Protein AF-0000000070557562 (afdb_homodimer)

Solvent-accessible surface area (backbone atoms only — not comparable to full-atom values): 17176 Å² total; per-residue (Å²): 131,81,79,69,79,56,75,75,35,49,70,30,43,67,49,76,50,72,44,66,54,44,63,58,43,50,53,40,9,69,72,67,28,44,31,74,48,76,52,69,79,41,58,44,61,63,38,32,32,24,47,35,37,32,35,37,20,51,82,87,43,49,31,37,22,48,25,41,27,35,33,56,46,93,48,57,89,79,50,77,72,46,46,61,58,26,37,33,40,30,41,43,32,79,81,58,88,64,62,47,73,48,64,30,53,72,67,46,81,39,71,40,30,39,75,47,85,34,45,40,32,57,70,40,69,29,77,75,36,70,42,54,46,66,56,36,50,77,69,50,33,52,53,95,46,26,37,40,35,34,43,31,62,34,79,59,71,73,82,123,128,82,79,70,79,56,77,75,35,48,71,29,44,66,48,78,49,74,44,66,54,43,64,58,41,51,54,42,7,69,73,67,30,45,30,72,48,76,54,69,80,41,56,44,61,60,40,32,32,24,48,36,36,32,36,37,20,51,84,89,44,50,30,37,22,49,26,42,28,35,34,54,46,93,49,56,88,78,51,78,73,46,46,58,57,25,38,35,42,30,41,42,31,79,81,59,90,63,62,47,73,48,64,32,54,73,66,48,81,37,70,41,30,38,73,47,85,32,45,40,31,56,69,40,68,28,77,75,37,70,42,55,46,67,57,36,50,76,69,50,31,52,52,95,46,26,35,40,36,33,43,30,61,34,79,59,71,72,83,122

Sequence (320 aa):
MKSIPRNSELGKTLCVFSVKDVKSLQQAAMKTCRASYEGELVYLRGYHLSPGVTFINYGGCLKLHARLRLYKGNMDDVLQWPFQHRIKLGVVHPIGTSDLVIEASDDPSSKFLQRPTACSNPAGYFTATSVDIGGLITGGYVQNDELRVMLELLPRTAIKMKSIPRNSELGKTLCVFSVKDVKSLQQAAMKTCRASYEGELVYLRGYHLSPGVTFINYGGCLKLHARLRLYKGNMDDVLQWPFQHRIKLGVVHPIGTSDLVIEASDDPSSKFLQRPTACSNPAGYFTATSVDIGGLITGGYVQNDELRVMLELLPRTAIK

Nearest PDB structures (foldseek):
  6myd-assembly2_C  TM=8.059E-01  e=1.080E-08  Danio rerio
  1czz-assembly1_C  TM=7.521E-01  e=6.945E-09  Homo sapiens
  8t5q-assembly2_F  TM=7.487E-01  e=1.504E-08  Homo sapiens
  1ca9-assembly2_D  TM=7.424E-01  e=1.206E-08  Homo sapiens
  1d0a-assembly1_A  TM=7.530E-01  e=2.916E-08  Homo sapiens

pLDDT: mean 87.6, std 15.19, range [23.23, 97.94]

Organism: Amblyomma americanum (NCBI:txid6943)

InterPro domains:
  IPR008974 TRAF-like [G3DSA:2.60.210.10] (12-155)
  IPR049342 TRAF1-6, MATH domain [PF21355] (64-148)

Structure (mmCIF, N/CA/C/O backbone):
data_AF-0000000070557562-model_v1
#
loop_
_entity.id
_entity.type
_entity.pdbx_description
1 polymer 'TRAF1-6 MATH domain-containing protein'
#
loop_
_atom_site.group_PDB
_atom_site.id
_atom_site.type_symbol
_atom_site.label_atom_id
_atom_site.label_alt_id
_atom_site.label_comp_id
_atom_site.label_asym_id
_atom_site.label_entity_id
_atom_site.label_seq_id
_atom_site.pdbx_PDB_ins_code
_atom_site.Cartn_x
_atom_site.Cartn_y
_atom_site.Cartn_z
_atom_site.occupancy
_atom_site.B_iso_or_equiv
_atom_site.auth_seq_id
_atom_site.auth_comp_id
_atom_site.auth_asym_id
_atom_site.auth_atom_id
_atom_site.pdbx_PDB_model_num
ATOM 1 N N . MET A 1 1 ? 3.48 4.508 -29.75 1 23.23 1 MET A N 1
ATOM 2 C CA . MET A 1 1 ? 2.752 3.34 -30.234 1 23.23 1 MET A CA 1
ATOM 3 C C . MET A 1 1 ? 2.477 2.361 -29.094 1 23.23 1 MET A C 1
ATOM 5 O O . MET A 1 1 ? 3.404 1.774 -28.547 1 23.23 1 MET A O 1
ATOM 9 N N . LYS A 1 2 ? 1.377 2.68 -28.312 1 34.34 2 LYS A N 1
ATOM 10 C CA . LYS A 1 2 ? 0.923 1.889 -27.172 1 34.34 2 LYS A CA 1
ATOM 11 C C . LYS A 1 2 ? 0.771 0.418 -27.547 1 34.34 2 LYS A C 1
ATOM 13 O O . LYS A 1 2 ? 0.056 0.086 -28.5 1 34.34 2 LYS A O 1
ATOM 18 N N . SER A 1 3 ? 1.726 -0.461 -27.328 1 34.66 3 SER A N 1
ATOM 19 C CA . SER A 1 3 ? 1.665 -1.816 -27.859 1 34.66 3 SER A CA 1
ATOM 20 C C . SER A 1 3 ? 0.344 -2.492 -27.516 1 34.66 3 SER A C 1
ATOM 22 O O . SER A 1 3 ? -0.082 -2.465 -26.359 1 34.66 3 SER A O 1
ATOM 24 N N . ILE A 1 4 ? -0.626 -2.621 -28.391 1 41.31 4 ILE A N 1
ATOM 25 C CA . ILE A 1 4 ? -1.828 -3.447 -28.391 1 41.31 4 ILE A CA 1
ATOM 26 C C . ILE A 1 4 ? -1.494 -4.852 -27.891 1 41.31 4 ILE A C 1
ATOM 28 O O . ILE A 1 4 ? -0.58 -5.5 -28.406 1 41.31 4 ILE A O 1
ATOM 32 N N . PRO A 1 5 ? -1.936 -5.156 -26.688 1 48.03 5 PRO A N 1
ATOM 33 C CA . PRO A 1 5 ? -1.634 -6.531 -26.297 1 48.03 5 PRO A CA 1
ATOM 34 C C . PRO A 1 5 ? -1.88 -7.539 -27.406 1 48.03 5 PRO A C 1
ATOM 36 O O . PRO A 1 5 ? -2.826 -7.383 -28.188 1 48.03 5 PRO A O 1
ATOM 39 N N . ARG A 1 6 ? -0.946 -8.344 -27.625 1 45.62 6 ARG A N 1
ATOM 40 C CA . ARG A 1 6 ? -1.086 -9.391 -28.641 1 45.62 6 ARG A CA 1
ATOM 41 C C . ARG A 1 6 ? -2.17 -10.383 -28.234 1 45.62 6 ARG A C 1
ATOM 43 O O . ARG A 1 6 ? -2.432 -10.586 -27.047 1 45.62 6 ARG A O 1
ATOM 50 N N . ASN A 1 7 ? -3.002 -10.867 -29.094 1 45.69 7 ASN A N 1
ATOM 51 C CA . ASN A 1 7 ? -4.059 -11.867 -29 1 45.69 7 ASN A CA 1
ATOM 52 C C . ASN A 1 7 ? -3.691 -12.969 -28 1 45.69 7 ASN A C 1
ATOM 54 O O . ASN A 1 7 ? -4.547 -13.438 -27.25 1 45.69 7 ASN A O 1
ATOM 58 N N . SER A 1 8 ? -2.508 -13.438 -27.969 1 44.53 8 SER A N 1
ATOM 59 C CA . SER A 1 8 ? -2.076 -14.57 -27.156 1 44.53 8 SER A CA 1
ATOM 60 C C . SER A 1 8 ? -2.055 -14.211 -25.672 1 44.53 8 SER A C 1
ATOM 62 O O . SER A 1 8 ? -2.15 -15.094 -24.812 1 44.53 8 SER A O 1
ATOM 64 N N . GLU A 1 9 ? -1.974 -13.031 -25.281 1 53.56 9 GLU A N 1
ATOM 65 C CA . GLU A 1 9 ? -1.947 -12.578 -23.906 1 53.56 9 GLU A CA 1
ATOM 66 C C . GLU A 1 9 ? -3.359 -12.422 -23.344 1 53.56 9 GLU A C 1
ATOM 68 O O . GLU A 1 9 ? -3.561 -12.469 -22.125 1 53.56 9 GLU A O 1
ATOM 73 N N . LEU A 1 10 ? -4.348 -12.336 -24.25 1 55.03 10 LEU A N 1
ATOM 74 C CA . LEU A 1 10 ? -5.746 -12.203 -23.859 1 55.03 10 LEU A CA 1
ATOM 75 C C . LEU A 1 10 ? -6.266 -13.5 -23.234 1 55.03 10 LEU A C 1
ATOM 77 O O . LEU A 1 10 ? -7.191 -13.484 -22.438 1 55.03 10 LEU A O 1
ATOM 81 N N . GLY A 1 11 ? -5.484 -14.523 -23.469 1 61.5 11 GLY A N 1
ATOM 82 C CA . GLY A 1 11 ? -5.945 -15.797 -22.938 1 61.5 11 GLY A CA 1
ATOM 83 C C . GLY A 1 11 ? -5.086 -16.312 -21.797 1 61.5 11 GLY A C 1
ATOM 84 O O . GLY A 1 11 ? -5.426 -17.312 -21.156 1 61.5 11 GLY A O 1
ATOM 85 N N . LYS A 1 12 ? -4.129 -15.484 -21.469 1 74.31 12 LYS A N 1
ATOM 86 C CA . LYS A 1 12 ? -3.242 -15.977 -20.406 1 74.31 12 LYS A CA 1
ATOM 87 C C . LYS A 1 12 ? -3.797 -15.648 -19.031 1 74.31 12 LYS A C 1
ATOM 89 O O . LYS A 1 12 ? -4.367 -14.578 -18.812 1 74.31 12 LYS A O 1
ATOM 94 N N . THR A 1 13 ? -3.729 -16.719 -18.25 1 86.38 13 THR A N 1
ATOM 95 C CA . THR A 1 13 ? -4.258 -16.547 -16.906 1 86.38 13 THR A CA 1
ATOM 96 C C . THR A 1 13 ? -3.152 -16.703 -15.867 1 86.38 13 THR A C 1
ATOM 98 O O . THR A 1 13 ? -3.383 -16.5 -14.672 1 86.38 13 THR A O 1
ATOM 101 N N . LEU A 1 14 ? -1.96 -16.984 -16.375 1 89.62 14 LEU A N 1
ATOM 102 C CA . LEU A 1 14 ? -0.92 -17.391 -15.438 1 89.62 14 LEU A CA 1
ATOM 103 C C . LEU A 1 14 ? 0.379 -16.641 -15.703 1 89.62 14 LEU A C 1
ATOM 105 O O . LEU A 1 14 ? 0.736 -16.391 -16.859 1 89.62 14 LEU A O 1
ATOM 109 N N . CYS A 1 15 ? 1.026 -16.297 -14.586 1 91.12 15 CYS A N 1
ATOM 110 C CA . CYS A 1 15 ? 2.383 -15.766 -14.688 1 91.12 15 CYS A CA 1
ATOM 111 C C . CYS A 1 15 ? 3.285 -16.375 -13.617 1 91.12 15 CYS A C 1
ATOM 113 O O . CYS A 1 15 ? 2.828 -16.688 -12.516 1 91.12 15 CYS A O 1
ATOM 115 N N . VAL A 1 16 ? 4.559 -16.609 -14.07 1 92.06 16 VAL A N 1
ATOM 116 C CA . VAL A 1 16 ? 5.578 -17.109 -13.164 1 92.06 16 VAL A CA 1
ATOM 117 C C . VAL A 1 16 ? 6.68 -16.062 -12.984 1 92.06 16 VAL A C 1
ATOM 119 O O . VAL A 1 16 ? 7.105 -15.438 -13.961 1 92.06 16 VAL A O 1
ATOM 122 N N . PHE A 1 17 ? 7.098 -15.906 -11.719 1 94.19 17 PHE A N 1
ATOM 123 C CA . PHE A 1 17 ? 8.172 -14.961 -11.445 1 94.19 17 PHE A CA 1
ATOM 124 C C . PHE A 1 17 ? 9.031 -15.43 -10.273 1 94.19 17 PHE A C 1
ATOM 126 O O . PHE A 1 17 ? 8.617 -16.297 -9.508 1 94.19 17 PHE A O 1
ATOM 133 N N . SER A 1 18 ? 10.273 -14.922 -10.273 1 95.56 18 SER A N 1
ATOM 134 C CA . SER A 1 18 ? 11.211 -15.25 -9.195 1 95.56 18 SER A CA 1
ATOM 1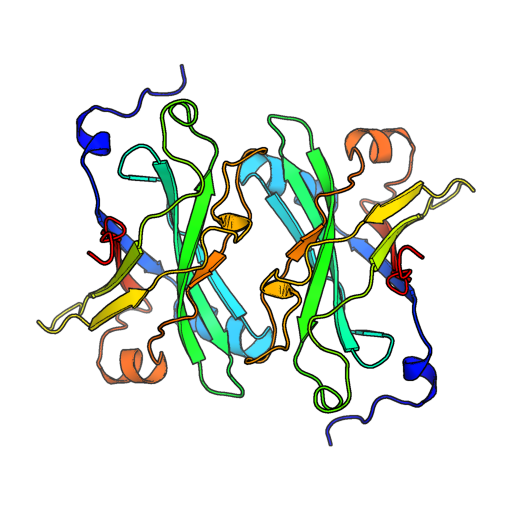35 C C . SER A 1 18 ? 11.375 -14.078 -8.234 1 95.56 18 SER A C 1
ATOM 137 O O . SER A 1 18 ? 11.688 -12.961 -8.648 1 95.56 18 SER A O 1
ATOM 139 N N . VAL A 1 19 ? 11.094 -14.336 -7.02 1 97.38 19 VAL A N 1
ATOM 140 C CA . VAL A 1 19 ? 11.367 -13.367 -5.965 1 97.38 19 VAL A CA 1
ATOM 141 C C . VAL A 1 19 ? 12.844 -13.438 -5.574 1 97.38 19 VAL A C 1
ATOM 143 O O . VAL A 1 19 ? 13.312 -14.461 -5.074 1 97.38 19 VAL A O 1
ATOM 146 N N . LYS A 1 20 ? 13.5 -12.391 -5.691 1 97.31 20 LYS A N 1
ATOM 147 C CA . LYS A 1 20 ? 14.93 -12.344 -5.387 1 97.31 20 LYS A CA 1
ATOM 148 C C . LYS A 1 20 ? 15.18 -11.711 -4.02 1 97.31 20 LYS A C 1
ATOM 150 O O . LYS A 1 20 ? 14.312 -11.031 -3.475 1 97.31 20 LYS A O 1
ATOM 155 N N . ASP A 1 21 ? 16.391 -11.984 -3.492 1 97.69 21 ASP A N 1
ATOM 156 C CA . ASP A 1 21 ? 16.859 -11.391 -2.238 1 97.69 21 ASP A CA 1
ATOM 157 C C . ASP A 1 21 ? 15.844 -11.633 -1.117 1 97.69 21 ASP A C 1
ATOM 159 O O . ASP A 1 21 ? 15.438 -10.695 -0.428 1 97.69 21 ASP A O 1
ATOM 163 N N . VAL A 1 22 ? 15.523 -12.867 -1.003 1 97.88 22 VAL A N 1
ATOM 164 C CA . VAL A 1 22 ? 14.523 -13.289 -0.026 1 97.88 22 VAL A CA 1
ATOM 165 C C . VAL A 1 22 ? 15.008 -12.953 1.384 1 97.88 22 VAL A C 1
ATOM 167 O O . VAL A 1 22 ? 14.227 -12.523 2.229 1 97.88 22 VAL A O 1
ATOM 170 N N . LYS A 1 23 ? 16.25 -13.148 1.666 1 97.44 23 LYS A N 1
ATOM 171 C CA . LYS A 1 23 ? 16.797 -12.844 2.98 1 97.44 23 LYS A CA 1
ATOM 172 C C . LYS A 1 23 ? 16.625 -11.367 3.328 1 97.44 23 LYS A C 1
ATOM 174 O O . LYS A 1 23 ? 16.234 -11.031 4.445 1 97.44 23 LYS A O 1
ATOM 179 N N . SER A 1 24 ? 16.938 -10.562 2.408 1 97.94 24 SER A N 1
ATOM 180 C CA . SER A 1 24 ? 16.766 -9.125 2.619 1 97.94 24 SER A CA 1
ATOM 181 C C . SER A 1 24 ? 15.312 -8.766 2.869 1 97.94 24 SER A C 1
ATOM 183 O O . SER A 1 24 ? 15.016 -7.918 3.713 1 97.94 24 SER A O 1
ATOM 185 N N . LEU A 1 25 ? 14.461 -9.359 2.141 1 97.88 25 LEU A N 1
ATOM 186 C CA . LEU A 1 25 ? 13.031 -9.133 2.326 1 97.88 25 LEU A CA 1
ATOM 187 C C . LEU A 1 25 ? 12.594 -9.547 3.725 1 97.88 25 LEU A C 1
ATOM 189 O O . LEU A 1 25 ? 11.797 -8.852 4.363 1 97.88 25 LEU A O 1
ATOM 193 N N . GLN A 1 26 ? 13.141 -10.656 4.148 1 97.88 26 GLN A N 1
ATOM 194 C CA . GLN A 1 26 ? 12.836 -11.125 5.496 1 97.88 26 GLN A CA 1
ATOM 195 C C . GLN A 1 26 ? 13.297 -10.117 6.547 1 97.88 26 GLN A C 1
ATOM 197 O O . GLN A 1 26 ? 12.531 -9.766 7.453 1 97.88 26 GLN A O 1
ATOM 202 N N . GLN A 1 27 ? 14.453 -9.703 6.426 1 97.5 27 GLN A N 1
ATOM 203 C CA . GLN A 1 27 ? 15.008 -8.766 7.391 1 97.5 27 GLN A CA 1
ATOM 204 C C . GLN A 1 27 ? 14.227 -7.453 7.395 1 97.5 27 GLN A C 1
ATOM 206 O O . GLN A 1 27 ? 13.938 -6.898 8.453 1 97.5 27 GLN A O 1
ATOM 211 N N . ALA A 1 28 ? 13.914 -7.043 6.242 1 96.81 28 ALA A N 1
ATOM 212 C CA . ALA A 1 28 ? 13.156 -5.797 6.125 1 96.81 28 ALA A CA 1
ATOM 213 C C . ALA A 1 28 ? 11.789 -5.922 6.785 1 96.81 28 ALA A C 1
ATOM 215 O O . ALA A 1 28 ? 11.344 -5.012 7.492 1 96.81 28 ALA A O 1
ATOM 216 N N . ALA A 1 29 ? 11.156 -7 6.527 1 97 29 ALA A N 1
ATOM 217 C CA . ALA A 1 29 ? 9.828 -7.207 7.098 1 97 29 ALA A CA 1
ATOM 218 C C . ALA A 1 29 ? 9.898 -7.312 8.617 1 97 29 ALA A C 1
ATOM 220 O O . ALA A 1 29 ? 8.984 -6.871 9.32 1 97 29 ALA A O 1
ATOM 221 N N . MET A 1 30 ? 10.984 -7.859 9.094 1 95.69 30 MET A N 1
ATOM 222 C CA . MET A 1 30 ? 11.164 -7.973 10.539 1 95.69 30 MET A CA 1
ATOM 223 C C . MET A 1 30 ? 11.367 -6.602 11.172 1 95.69 30 MET A C 1
ATOM 225 O O . MET A 1 30 ? 10.953 -6.367 12.305 1 95.69 30 MET A O 1
ATOM 229 N N . LYS A 1 31 ? 11.875 -5.727 10.438 1 92.69 31 LYS A N 1
ATOM 230 C CA . LYS A 1 31 ? 12.203 -4.406 10.969 1 92.69 31 LYS A CA 1
ATOM 231 C C . LYS A 1 31 ? 11.039 -3.436 10.773 1 92.69 31 LYS A C 1
ATOM 233 O O . LYS A 1 31 ? 10.727 -2.648 11.664 1 92.69 31 LYS A O 1
ATOM 238 N N . THR A 1 32 ? 10.352 -3.486 9.609 1 92.69 32 THR A N 1
ATOM 239 C CA . THR A 1 32 ? 9.375 -2.467 9.25 1 92.69 32 THR A CA 1
ATOM 240 C C . THR A 1 32 ? 7.969 -3.061 9.195 1 92.69 32 THR A C 1
ATOM 242 O O . THR A 1 32 ? 7.039 -2.422 8.703 1 92.69 32 THR A O 1
ATOM 245 N N . CYS A 1 33 ? 7.859 -4.285 9.664 1 94.06 33 CYS A N 1
ATOM 246 C CA . CYS A 1 33 ? 6.586 -4.984 9.781 1 94.06 33 CYS A CA 1
ATOM 247 C C . CYS A 1 33 ? 6.191 -5.621 8.453 1 94.06 33 CYS A C 1
ATOM 249 O O . CYS A 1 33 ? 5.512 -6.648 8.43 1 94.06 33 CYS A O 1
ATOM 251 N N . ARG A 1 34 ? 6.602 -4.988 7.359 1 95.38 34 ARG A N 1
ATOM 252 C CA . ARG A 1 34 ? 6.27 -5.574 6.066 1 95.38 34 ARG A CA 1
ATOM 253 C C . ARG A 1 34 ? 7.309 -5.199 5.012 1 95.38 34 ARG A C 1
ATOM 255 O O . ARG A 1 34 ? 7.961 -4.156 5.117 1 95.38 34 ARG A O 1
ATOM 262 N N . ALA A 1 35 ? 7.418 -6.07 4.062 1 96.75 35 ALA A N 1
ATOM 263 C CA . ALA A 1 35 ? 8.25 -5.848 2.885 1 96.75 35 ALA A CA 1
ATOM 264 C C . ALA A 1 35 ? 7.691 -6.582 1.669 1 96.75 35 ALA A C 1
ATOM 266 O O . ALA A 1 35 ? 7.18 -7.695 1.791 1 96.75 35 ALA A O 1
ATOM 267 N N . SER A 1 36 ? 7.793 -5.883 0.513 1 96.62 36 SER A N 1
ATOM 268 C CA . SER A 1 36 ? 7.141 -6.457 -0.659 1 96.62 36 SER A CA 1
ATOM 269 C C . SER A 1 36 ? 8.109 -6.59 -1.825 1 96.62 36 SER A C 1
ATOM 271 O O . SER A 1 36 ? 9.117 -5.875 -1.89 1 96.62 36 SER A O 1
ATOM 273 N N . TYR A 1 37 ? 7.824 -7.535 -2.643 1 97.44 37 TYR A N 1
ATOM 274 C CA . TYR A 1 37 ? 8.438 -7.723 -3.951 1 97.44 37 TYR A CA 1
ATOM 275 C C . TYR A 1 37 ? 7.402 -7.59 -5.062 1 97.44 37 TYR A C 1
ATOM 277 O O . TYR A 1 37 ? 6.328 -8.195 -4.996 1 97.44 37 TYR A O 1
ATOM 285 N N . GLU A 1 38 ? 7.707 -6.715 -5.965 1 95.56 38 GLU A N 1
ATOM 286 C CA . GLU A 1 38 ? 6.828 -6.523 -7.113 1 95.56 38 GLU A CA 1
ATOM 287 C C . GLU A 1 38 ? 7.492 -7.004 -8.398 1 95.56 38 GLU A C 1
ATOM 289 O O . GLU A 1 38 ? 8.602 -6.586 -8.727 1 95.56 38 GLU A O 1
ATOM 294 N N . GLY A 1 39 ? 6.812 -7.863 -9.094 1 94.81 39 GLY A N 1
ATOM 295 C CA . GLY A 1 39 ? 7.312 -8.375 -10.359 1 94.81 39 GLY A CA 1
ATOM 296 C C . GLY A 1 39 ? 7.043 -7.441 -11.523 1 94.81 39 GLY A C 1
ATOM 297 O O . GLY A 1 39 ? 6.559 -6.324 -11.336 1 94.81 39 GLY A O 1
ATOM 298 N N . GLU A 1 40 ? 7.379 -7.938 -12.711 1 93.19 40 GLU A N 1
ATOM 299 C CA . GLU A 1 40 ? 7.203 -7.156 -13.93 1 93.19 40 GLU A CA 1
ATOM 300 C C . GLU A 1 40 ? 5.727 -7.016 -14.289 1 93.19 40 GLU A C 1
ATOM 302 O O . GLU A 1 40 ? 4.91 -7.867 -13.922 1 93.19 40 GLU A O 1
ATOM 307 N N . LEU A 1 41 ? 5.449 -5.914 -14.992 1 92.75 41 LEU A N 1
ATOM 308 C CA . LEU A 1 41 ? 4.105 -5.688 -15.516 1 92.75 41 LEU A CA 1
ATOM 309 C C . LEU A 1 41 ? 3.727 -6.758 -16.531 1 92.75 41 LEU A C 1
ATOM 311 O O . LEU A 1 41 ? 4.504 -7.055 -17.438 1 92.75 41 LEU A O 1
ATOM 315 N N . VAL A 1 42 ? 2.547 -7.32 -16.344 1 93.44 42 VAL A N 1
ATOM 316 C CA . VAL A 1 42 ? 2.076 -8.344 -17.266 1 93.44 42 VAL A CA 1
ATOM 317 C C . VAL A 1 42 ? 0.652 -8.023 -17.719 1 93.44 42 VAL A C 1
ATOM 319 O O . VAL A 1 42 ? -0.005 -7.156 -17.141 1 93.44 42 VAL A O 1
ATOM 322 N N . TYR A 1 43 ? 0.342 -8.711 -18.75 1 92.38 43 TYR A N 1
ATOM 323 C CA . TYR A 1 43 ? -1.001 -8.602 -19.312 1 92.38 43 TYR A CA 1
ATOM 324 C C . TYR A 1 43 ? -1.736 -9.938 -19.219 1 92.38 43 TYR A C 1
ATOM 326 O O . TYR A 1 43 ? -1.456 -10.859 -19.984 1 92.38 43 TYR A O 1
ATOM 334 N N . LEU A 1 44 ? -2.756 -10.016 -18.25 1 92.56 44 LEU A N 1
ATOM 335 C CA . LEU A 1 44 ? -3.518 -11.242 -18.031 1 92.56 44 LEU A CA 1
ATOM 336 C C . LEU A 1 44 ? -5.016 -10.984 -18.172 1 92.56 44 LEU A C 1
ATOM 338 O O . LEU A 1 44 ? -5.57 -10.133 -17.469 1 92.56 44 LEU A O 1
ATOM 342 N N . ARG A 1 45 ? -5.676 -11.695 -19.047 1 90.38 45 ARG A N 1
ATOM 343 C CA . ARG A 1 45 ? -7.113 -11.594 -19.281 1 90.38 45 ARG A CA 1
ATOM 344 C C . ARG A 1 45 ? -7.527 -10.156 -19.562 1 90.38 45 ARG A C 1
ATOM 346 O O . ARG A 1 45 ? -8.547 -9.68 -19.062 1 90.38 45 ARG A O 1
ATOM 353 N N . GLY A 1 46 ? -6.711 -9.414 -20.203 1 90.62 46 GLY A N 1
ATOM 354 C CA . GLY A 1 46 ? -7 -8.047 -20.609 1 90.62 46 GLY A CA 1
ATOM 355 C C . GLY A 1 46 ? -6.531 -7.02 -19.594 1 90.62 46 GLY A C 1
ATOM 356 O O . GLY A 1 46 ? -6.441 -5.828 -19.906 1 90.62 46 GLY A O 1
ATOM 357 N N . TYR A 1 47 ? -6.223 -7.473 -18.5 1 94.75 47 TYR A N 1
ATOM 358 C CA . TYR A 1 47 ? -5.801 -6.555 -17.453 1 94.75 47 TYR A CA 1
ATOM 359 C C . TYR A 1 47 ? -4.289 -6.359 -17.484 1 94.75 47 TYR A C 1
ATOM 361 O O . TYR A 1 47 ? -3.537 -7.305 -17.719 1 94.75 47 TYR A O 1
ATOM 369 N N . HIS A 1 48 ? -3.891 -5.117 -17.188 1 95.31 48 HIS A N 1
ATOM 370 C CA . HIS A 1 48 ? -2.496 -4.805 -16.906 1 95.31 48 HIS A CA 1
ATOM 371 C C . HIS A 1 48 ? -2.213 -4.879 -15.406 1 95.31 48 HIS A C 1
ATOM 373 O O . HIS A 1 48 ? -2.793 -4.129 -14.617 1 95.31 48 HIS A O 1
ATOM 379 N N . LEU A 1 49 ? -1.331 -5.816 -15.078 1 96.06 49 LEU A N 1
ATOM 380 C CA . LEU A 1 49 ? -1.109 -5.965 -13.648 1 96.06 49 LEU A CA 1
ATOM 381 C C . LEU A 1 49 ? 0.318 -6.418 -13.359 1 96.06 49 LEU A C 1
ATOM 383 O O . LEU A 1 49 ? 1.006 -6.918 -14.25 1 96.06 49 LEU A O 1
ATOM 387 N N . SER A 1 50 ? 0.782 -6.074 -12.18 1 96 50 SER A N 1
ATOM 388 C CA . SER A 1 50 ? 2.049 -6.57 -11.656 1 96 50 SER A CA 1
ATOM 389 C C . SER A 1 50 ? 1.829 -7.508 -10.477 1 96 50 SER A C 1
ATOM 391 O O . SER A 1 50 ? 1.228 -7.121 -9.469 1 96 50 SER A O 1
ATOM 393 N N . PRO A 1 51 ? 2.275 -8.766 -10.688 1 96 51 PRO A N 1
ATOM 394 C CA . PRO A 1 51 ? 2.193 -9.688 -9.547 1 96 51 PRO A CA 1
ATOM 395 C C . PRO A 1 51 ? 3.303 -9.461 -8.523 1 96 51 PRO A C 1
ATOM 397 O O . PRO A 1 51 ? 4.301 -8.797 -8.828 1 96 51 PRO A O 1
ATOM 400 N N . GLY A 1 52 ? 3.084 -9.977 -7.316 1 96.5 52 GLY A N 1
ATOM 401 C CA . GLY A 1 52 ? 4.102 -9.891 -6.277 1 96.5 52 GLY A CA 1
ATOM 402 C C . GLY A 1 52 ? 3.74 -10.656 -5.023 1 96.5 52 GLY A C 1
ATOM 403 O O . GLY A 1 52 ? 2.816 -11.477 -5.031 1 96.5 52 GLY A O 1
ATOM 404 N N . VAL A 1 53 ? 4.613 -10.438 -4.035 1 97.25 53 VAL A N 1
ATOM 405 C CA . VAL A 1 53 ? 4.367 -11.016 -2.721 1 97.25 53 VAL A CA 1
ATOM 406 C C . VAL A 1 53 ? 4.703 -10 -1.635 1 97.25 53 VAL A C 1
ATOM 408 O O . VAL A 1 53 ? 5.473 -9.062 -1.868 1 97.25 53 VAL A O 1
ATOM 411 N N . THR A 1 54 ? 4.062 -10.141 -0.553 1 96.75 54 THR A N 1
ATOM 412 C CA . THR A 1 54 ? 4.355 -9.328 0.625 1 96.75 54 THR A CA 1
ATOM 413 C C . THR A 1 54 ? 4.633 -10.219 1.836 1 96.75 54 THR A C 1
ATOM 415 O O . THR A 1 54 ? 3.859 -11.133 2.131 1 96.75 54 THR A O 1
ATOM 418 N N . PHE A 1 55 ? 5.742 -9.945 2.443 1 97.56 55 PHE A N 1
ATOM 419 C CA . PHE A 1 55 ? 6.047 -10.547 3.736 1 97.56 55 PHE A CA 1
ATOM 420 C C . PHE A 1 55 ? 5.508 -9.688 4.875 1 97.56 55 PHE A C 1
ATOM 422 O O . PHE A 1 55 ? 5.797 -8.492 4.945 1 97.56 55 PHE A O 1
ATOM 429 N N . ILE A 1 56 ? 4.734 -10.32 5.723 1 97 56 ILE A N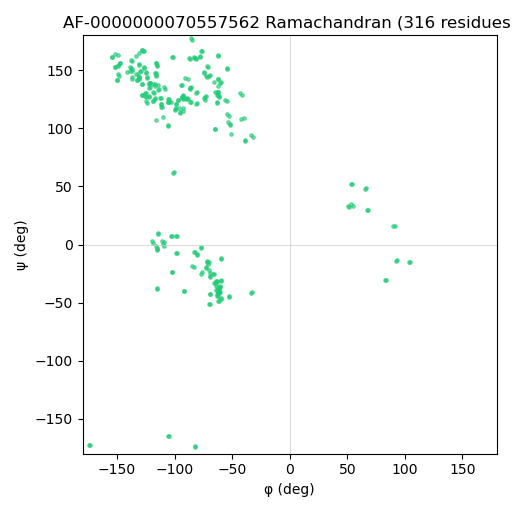 1
ATOM 430 C CA . ILE A 1 56 ? 4.145 -9.57 6.828 1 97 56 ILE A CA 1
ATOM 431 C C . ILE A 1 56 ? 4.551 -10.211 8.156 1 97 56 ILE A C 1
ATOM 433 O O . ILE A 1 56 ? 4.547 -11.438 8.289 1 97 56 ILE A O 1
ATOM 437 N N . ASN A 1 57 ? 4.855 -9.312 9.062 1 97 57 ASN A N 1
ATOM 438 C CA . ASN A 1 57 ? 5.305 -9.734 10.391 1 97 57 ASN A CA 1
ATOM 439 C C . ASN A 1 57 ? 4.148 -9.781 11.383 1 97 57 ASN A C 1
ATOM 441 O O . ASN A 1 57 ? 3.533 -8.758 11.68 1 97 57 ASN A O 1
ATOM 445 N N . TYR A 1 58 ? 3.854 -10.961 11.82 1 93.75 58 TYR A N 1
ATOM 446 C CA . TYR A 1 58 ? 2.832 -11.172 12.844 1 93.75 58 TYR A CA 1
ATOM 447 C C . TYR A 1 58 ? 3.467 -11.398 14.211 1 93.75 58 TYR A C 1
ATOM 449 O O . TYR A 1 58 ? 3.279 -12.453 14.82 1 93.75 58 TYR A O 1
ATOM 457 N N . GLY A 1 59 ? 4.16 -10.43 14.656 1 89.06 59 GLY A N 1
ATOM 458 C CA . GLY A 1 59 ? 4.789 -10.547 15.961 1 89.06 59 GLY A CA 1
ATOM 459 C C . GLY A 1 59 ? 5.879 -11.602 16 1 89.06 59 GLY A C 1
ATOM 460 O O . GLY A 1 59 ? 5.859 -12.484 16.859 1 89.06 59 GLY A O 1
ATOM 461 N N . GLY A 1 60 ? 6.777 -11.617 15.07 1 91.81 60 GLY A N 1
ATOM 462 C CA . GLY A 1 60 ? 7.906 -12.531 15.055 1 91.81 60 GLY A CA 1
ATOM 463 C C . GLY A 1 60 ? 7.742 -13.672 14.062 1 91.81 60 GLY A C 1
ATOM 464 O O . GLY A 1 60 ? 8.688 -14.422 13.82 1 91.81 60 GLY A O 1
ATOM 465 N N . CYS A 1 61 ? 6.512 -13.859 13.586 1 94.44 61 CYS A N 1
ATOM 466 C CA . CYS A 1 61 ? 6.242 -14.844 12.547 1 94.44 61 CYS A CA 1
ATOM 467 C C . CYS A 1 61 ? 5.992 -14.164 11.203 1 94.44 61 CYS A C 1
ATOM 469 O O . CYS A 1 61 ? 5.086 -13.344 11.086 1 94.44 61 CYS A O 1
ATOM 471 N N . LEU A 1 62 ? 6.812 -14.547 10.234 1 97.12 62 LEU A N 1
ATOM 472 C CA . LEU A 1 62 ? 6.637 -13.969 8.906 1 97.12 62 LEU A CA 1
ATOM 473 C C . LEU A 1 62 ? 5.73 -14.844 8.047 1 97.12 62 LEU A C 1
ATOM 475 O O . LEU A 1 62 ? 5.906 -16.062 7.996 1 97.12 62 LEU A O 1
ATOM 479 N N . LYS A 1 63 ? 4.734 -14.227 7.48 1 96.62 63 LYS A N 1
ATOM 480 C CA . LYS A 1 63 ? 3.857 -14.898 6.527 1 96.62 63 LYS A CA 1
ATOM 481 C C . LYS A 1 63 ? 3.957 -14.266 5.145 1 96.62 63 LYS A C 1
ATOM 483 O O . LYS A 1 63 ? 4.105 -13.047 5.023 1 96.62 63 LYS A O 1
ATOM 488 N N . LEU A 1 64 ? 3.826 -15.133 4.176 1 97.06 64 LEU A N 1
ATOM 489 C CA . LEU A 1 64 ? 3.84 -14.703 2.783 1 97.06 64 LEU A CA 1
ATOM 490 C C . LEU A 1 64 ? 2.42 -14.539 2.25 1 97.06 64 LEU A C 1
ATOM 492 O O . LEU A 1 64 ? 1.602 -15.453 2.369 1 97.06 64 LEU A O 1
ATOM 496 N N . HIS A 1 65 ? 2.115 -13.383 1.747 1 95.5 65 HIS A N 1
ATOM 497 C CA . HIS A 1 65 ? 0.833 -13.086 1.12 1 95.5 65 HIS A CA 1
ATOM 498 C C . HIS A 1 65 ? 1.008 -12.742 -0.356 1 95.5 65 HIS A C 1
ATOM 500 O O . HIS A 1 65 ? 2.031 -12.18 -0.75 1 95.5 65 HIS A O 1
ATOM 506 N N . ALA A 1 66 ? -0.027 -13.109 -1.137 1 95.25 66 ALA A N 1
ATOM 507 C CA . ALA A 1 66 ? -0.036 -12.688 -2.533 1 95.25 66 ALA A CA 1
ATOM 508 C C . ALA A 1 66 ? -0.273 -11.18 -2.648 1 95.25 66 ALA A C 1
ATOM 510 O O . ALA A 1 66 ? -1.013 -10.602 -1.85 1 95.25 66 ALA A O 1
ATOM 511 N N . ARG A 1 67 ? 0.354 -10.641 -3.617 1 95.38 67 ARG A N 1
ATOM 512 C CA . ARG A 1 67 ? 0.244 -9.211 -3.879 1 95.38 67 ARG A CA 1
ATOM 513 C C . ARG A 1 67 ? -0.03 -8.938 -5.355 1 95.38 67 ARG A C 1
ATOM 515 O O . ARG A 1 67 ? 0.428 -9.688 -6.223 1 95.38 67 ARG A O 1
ATOM 522 N N . LEU A 1 68 ? -0.816 -7.84 -5.551 1 95.06 68 LEU A N 1
ATOM 523 C CA . LEU A 1 68 ? -1.106 -7.449 -6.926 1 95.06 68 LEU A CA 1
ATOM 524 C C . LEU A 1 68 ? -1.276 -5.938 -7.039 1 95.06 68 LEU A C 1
ATOM 526 O O . LEU A 1 68 ? -1.793 -5.297 -6.121 1 95.06 68 LEU A O 1
ATOM 530 N N . ARG A 1 69 ? -0.838 -5.41 -8.164 1 96.31 69 ARG A N 1
ATOM 531 C CA . ARG A 1 69 ? -1.117 -4.02 -8.508 1 96.31 69 ARG A CA 1
ATOM 532 C C . ARG A 1 69 ? -1.71 -3.914 -9.906 1 96.31 69 ARG A C 1
ATOM 534 O O . ARG A 1 69 ? -1.159 -4.465 -10.867 1 96.31 69 ARG A O 1
ATOM 541 N N . LEU A 1 70 ? -2.832 -3.207 -10 1 96.69 70 LEU A N 1
ATOM 542 C CA . LEU A 1 70 ? -3.484 -2.98 -11.289 1 96.69 70 LEU A CA 1
ATOM 543 C C . LEU A 1 70 ? -3.037 -1.655 -11.898 1 96.69 70 LEU A C 1
ATOM 545 O O . LEU A 1 70 ? -2.922 -0.65 -11.195 1 96.69 70 LEU A O 1
ATOM 549 N N . TYR A 1 71 ? -2.793 -1.673 -13.117 1 96.94 71 TYR A N 1
ATOM 550 C CA . TYR A 1 71 ? -2.375 -0.499 -13.875 1 96.94 71 TYR A CA 1
ATOM 551 C C . TYR A 1 71 ? -3.42 -0.121 -14.914 1 96.94 71 TYR A C 1
ATOM 553 O O . TYR A 1 71 ? -4.199 -0.968 -15.359 1 96.94 71 TYR A O 1
ATOM 561 N N . LYS A 1 72 ? -3.396 1.138 -15.234 1 96.38 72 LYS A N 1
ATOM 562 C CA . LYS A 1 72 ? -4.238 1.601 -16.328 1 96.38 72 LYS A CA 1
ATOM 563 C C . LYS A 1 72 ? -3.826 0.95 -17.656 1 96.38 72 LYS A C 1
ATOM 565 O O . LYS A 1 72 ? -2.637 0.852 -17.953 1 96.38 72 LYS A O 1
ATOM 570 N N . GLY A 1 73 ? -4.859 0.422 -18.266 1 93.44 73 GLY A N 1
ATOM 571 C CA . GLY A 1 73 ? -4.613 -0.222 -19.547 1 93.44 73 GLY A CA 1
ATOM 572 C C . GLY A 1 73 ? -5.543 0.257 -20.656 1 93.44 73 GLY A C 1
ATOM 573 O O . GLY A 1 73 ? -6.582 0.859 -20.375 1 93.44 73 GLY A O 1
ATOM 574 N N . ASN A 1 74 ? -5.23 -0.081 -21.844 1 91 74 ASN A N 1
ATOM 575 C CA . ASN A 1 74 ? -5.969 0.381 -23.016 1 91 74 ASN A CA 1
ATOM 576 C C . ASN A 1 74 ? -7.328 -0.304 -23.125 1 91 74 ASN A C 1
ATOM 578 O O . ASN A 1 74 ? -8.227 0.192 -23.812 1 91 74 ASN A O 1
ATOM 582 N N . MET A 1 75 ? -7.5 -1.385 -22.5 1 92.94 75 MET A N 1
ATOM 583 C CA . MET A 1 75 ? -8.727 -2.16 -22.625 1 92.94 75 MET A CA 1
ATOM 584 C C . MET A 1 75 ? -9.664 -1.894 -21.453 1 92.94 75 MET A C 1
ATOM 586 O O . MET A 1 75 ? -10.727 -2.516 -21.344 1 92.94 75 MET A O 1
ATOM 590 N N . ASP A 1 76 ? -9.312 -0.965 -20.672 1 94.69 76 ASP A N 1
ATOM 591 C CA . ASP A 1 76 ? -10.062 -0.766 -19.438 1 94.69 76 ASP A CA 1
ATOM 592 C C . ASP A 1 76 ? -11.531 -0.465 -19.719 1 94.69 76 ASP A C 1
ATOM 594 O O . ASP A 1 76 ? -12.398 -0.799 -18.906 1 94.69 76 ASP A O 1
ATOM 598 N N . ASP A 1 77 ? -11.852 0.12 -20.75 1 95.75 77 ASP A N 1
ATOM 599 C CA . ASP A 1 77 ? -13.211 0.541 -21.047 1 95.75 77 ASP A CA 1
ATOM 600 C C . ASP A 1 77 ? -14.102 -0.66 -21.359 1 95.75 77 ASP A C 1
ATOM 602 O O . ASP A 1 77 ? -15.328 -0.558 -21.328 1 95.75 77 ASP A O 1
ATOM 606 N N . VAL A 1 78 ? -13.562 -1.802 -21.656 1 94.12 78 VAL A N 1
ATOM 607 C CA . VAL A 1 78 ? -14.367 -2.947 -22.062 1 94.12 78 VAL A CA 1
ATOM 608 C C . VAL A 1 78 ? -14.25 -4.059 -21.016 1 94.12 78 VAL A C 1
ATOM 610 O O . VAL A 1 78 ? -14.93 -5.082 -21.109 1 94.12 78 VAL A O 1
ATOM 613 N N . LEU A 1 79 ? -13.422 -3.811 -20.078 1 93.25 79 LEU A N 1
ATOM 614 C CA . LEU A 1 79 ? -13.234 -4.812 -19.031 1 93.25 79 LEU A CA 1
ATOM 615 C C . LEU A 1 79 ? -14.266 -4.633 -17.922 1 93.25 79 LEU A C 1
ATOM 617 O O . LEU A 1 79 ? -14.891 -3.574 -17.812 1 93.25 79 LEU A O 1
ATOM 621 N N . GLN A 1 80 ? -14.398 -5.754 -17.219 1 93.12 80 GLN A N 1
ATOM 622 C CA . GLN A 1 80 ? -15.297 -5.723 -16.062 1 93.12 80 GLN A CA 1
ATOM 623 C C . GLN A 1 80 ? -14.617 -5.094 -14.852 1 93.12 80 GLN A C 1
ATOM 625 O O . GLN A 1 80 ? -13.484 -5.434 -14.523 1 93.12 80 GLN A O 1
ATOM 630 N N . TRP A 1 81 ? -15.398 -4.125 -14.242 1 94.75 81 TRP A N 1
ATOM 631 C CA . TRP A 1 81 ? -14.961 -3.514 -12.992 1 94.75 81 TRP A CA 1
ATOM 632 C C . TRP A 1 81 ? -16.078 -3.537 -11.953 1 94.75 81 TRP A C 1
ATOM 634 O O . TRP A 1 81 ? -17.25 -3.398 -12.297 1 94.75 81 TRP A O 1
ATOM 644 N N . PRO A 1 82 ? -15.617 -3.623 -10.672 1 94.19 82 PRO A N 1
ATOM 645 C CA . PRO A 1 82 ? -14.266 -3.844 -10.141 1 94.19 82 PRO A CA 1
ATOM 646 C C . PRO A 1 82 ? -13.688 -5.191 -10.555 1 94.19 82 PRO A C 1
ATOM 648 O O . PRO A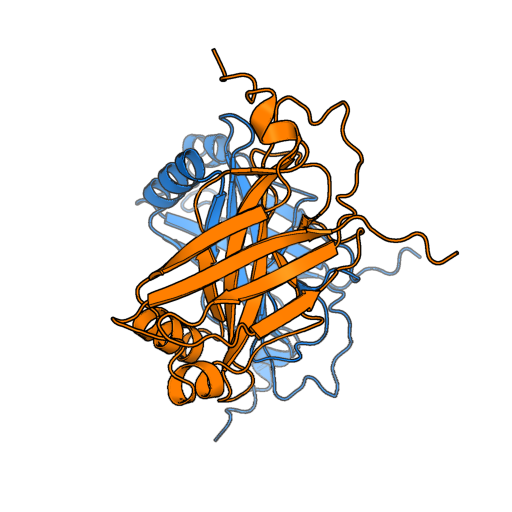 1 82 ? -14.414 -6.062 -11.039 1 94.19 82 PRO A O 1
ATOM 651 N N . PHE A 1 83 ? -12.289 -5.25 -10.383 1 92.38 83 PHE A N 1
ATOM 652 C CA . PHE A 1 83 ? -11.594 -6.508 -10.617 1 92.38 83 PHE A CA 1
ATOM 653 C C . PHE A 1 83 ? -12.18 -7.621 -9.758 1 92.38 83 PHE A C 1
ATOM 655 O O . PHE A 1 83 ? -12.117 -7.566 -8.531 1 92.38 83 PHE A O 1
ATOM 662 N N . GLN A 1 84 ? -12.609 -8.734 -10.438 1 89.38 84 GLN A N 1
ATOM 663 C CA . GLN A 1 84 ? -13.406 -9.727 -9.711 1 89.38 84 GLN A CA 1
ATOM 664 C C . GLN A 1 84 ? -12.703 -11.078 -9.672 1 89.38 84 GLN A C 1
ATOM 666 O O . GLN A 1 84 ? -13.203 -12.023 -9.062 1 89.38 84 GLN A O 1
ATOM 671 N N . HIS A 1 85 ? -11.648 -11.211 -10.172 1 88.5 85 HIS A N 1
ATOM 672 C CA . HIS A 1 85 ? -10.969 -12.5 -10.234 1 88.5 85 HIS A CA 1
ATOM 673 C C . HIS A 1 85 ? -10.453 -12.922 -8.867 1 88.5 85 HIS A C 1
ATOM 675 O O . HIS A 1 85 ? -10.023 -12.086 -8.07 1 88.5 85 HIS A O 1
ATOM 681 N N . ARG A 1 86 ? -10.523 -14.133 -8.688 1 88.88 86 ARG A N 1
ATOM 682 C CA . ARG A 1 86 ? -9.734 -14.734 -7.621 1 88.88 86 ARG A CA 1
ATOM 683 C C . ARG A 1 86 ? -8.305 -15.008 -8.086 1 88.88 86 ARG A C 1
ATOM 685 O O . ARG A 1 86 ? -8.023 -15.008 -9.281 1 88.88 86 ARG A O 1
ATOM 692 N N . ILE A 1 87 ? -7.477 -15.172 -6.969 1 90.31 87 ILE A N 1
ATOM 693 C CA . ILE A 1 87 ? -6.098 -15.445 -7.359 1 90.31 87 ILE A CA 1
ATOM 694 C C . ILE A 1 87 ? -5.625 -16.75 -6.719 1 90.31 87 ILE A C 1
ATOM 696 O O . ILE A 1 87 ? -6.047 -17.094 -5.609 1 90.31 87 ILE A O 1
ATOM 700 N N . LYS A 1 88 ? -4.852 -17.422 -7.473 1 90.25 88 LYS A N 1
ATOM 701 C CA . LYS A 1 88 ? -4.098 -18.562 -6.992 1 90.25 88 LYS A CA 1
ATOM 702 C C . LYS A 1 88 ? -2.602 -18.281 -6.977 1 90.25 88 LYS A C 1
ATOM 704 O O . LYS A 1 88 ? -2.029 -17.891 -7.996 1 90.25 88 LYS A O 1
ATOM 709 N N . LEU A 1 89 ? -2.102 -18.391 -5.812 1 91.81 89 LEU A N 1
ATOM 710 C CA . LEU A 1 89 ? -0.658 -18.266 -5.652 1 91.81 89 LEU A CA 1
ATOM 711 C C . LEU A 1 89 ? -0.004 -19.625 -5.426 1 91.81 89 LEU A C 1
ATOM 713 O O . LEU A 1 89 ? -0.388 -20.344 -4.508 1 91.81 89 LEU A O 1
ATOM 717 N N . GLY A 1 90 ? 0.975 -19.906 -6.281 1 92.75 90 GLY A N 1
ATOM 718 C CA . GLY A 1 90 ? 1.74 -21.141 -6.133 1 92.75 90 GLY A CA 1
ATOM 719 C C . GLY A 1 90 ? 3.219 -20.891 -5.895 1 92.75 90 GLY A C 1
ATOM 720 O O . GLY A 1 90 ? 3.826 -20.047 -6.547 1 92.75 90 GLY A O 1
ATOM 721 N N . VAL A 1 91 ? 3.686 -21.578 -4.883 1 93.44 91 VAL A N 1
ATOM 722 C CA . VAL A 1 91 ? 5.129 -21.609 -4.668 1 93.44 91 VAL A CA 1
ATOM 723 C C . VAL A 1 91 ? 5.707 -22.906 -5.238 1 93.44 91 VAL A C 1
ATOM 725 O O . VAL A 1 91 ? 5.332 -24 -4.809 1 93.44 91 VAL A O 1
ATOM 728 N N . VAL A 1 92 ? 6.609 -22.641 -6.16 1 90.56 92 VAL A N 1
ATOM 729 C CA . VAL A 1 92 ? 7.148 -23.766 -6.918 1 90.56 92 VAL A CA 1
ATOM 730 C C . VAL A 1 92 ? 8.43 -24.266 -6.258 1 90.56 92 VAL A C 1
ATOM 732 O O . VAL A 1 92 ? 9.352 -23.484 -6.004 1 90.56 92 VAL A O 1
ATOM 735 N N . HIS A 1 93 ? 8.422 -25.578 -5.992 1 89.69 93 HIS A N 1
ATOM 736 C CA . HIS A 1 93 ? 9.633 -26.172 -5.438 1 89.69 93 HIS A CA 1
ATOM 737 C C . HIS A 1 93 ? 10.727 -26.297 -6.496 1 89.69 93 HIS A C 1
ATOM 739 O O . HIS A 1 93 ? 10.469 -26.781 -7.602 1 89.69 93 HIS A O 1
ATOM 745 N N . PRO A 1 94 ? 11.859 -25.797 -6.227 1 85.5 94 PRO A N 1
ATOM 746 C CA . PRO A 1 94 ? 12.914 -25.797 -7.246 1 85.5 94 PRO A CA 1
ATOM 747 C C . PRO A 1 94 ? 13.336 -27.203 -7.664 1 85.5 94 PRO A C 1
ATOM 749 O O . PRO A 1 94 ? 13.758 -27.406 -8.805 1 85.5 94 PRO A O 1
ATOM 752 N N . ILE A 1 95 ? 13.367 -28.109 -6.777 1 80.5 95 ILE A N 1
ATOM 753 C CA . ILE A 1 95 ? 13.859 -29.453 -7.07 1 80.5 95 ILE A CA 1
ATOM 754 C C . ILE A 1 95 ? 12.727 -30.453 -6.934 1 80.5 95 ILE A C 1
ATOM 756 O O . ILE A 1 95 ? 12.523 -31.297 -7.816 1 80.5 95 ILE A O 1
ATOM 760 N N . GLY A 1 96 ? 11.867 -30.25 -5.949 1 73.31 96 GLY A N 1
ATOM 761 C CA . GLY A 1 96 ? 10.836 -31.234 -5.633 1 73.31 96 GLY A CA 1
ATOM 762 C C . GLY A 1 96 ? 9.594 -31.078 -6.48 1 73.31 96 GLY A C 1
ATOM 763 O O . GLY A 1 96 ? 9.562 -30.281 -7.422 1 73.31 96 GLY A O 1
ATOM 764 N N . THR A 1 97 ? 8.75 -31.969 -6.254 1 71.44 97 THR A N 1
ATOM 765 C CA . THR A 1 97 ? 7.516 -32.031 -7.031 1 71.44 97 THR A CA 1
ATOM 766 C C . THR A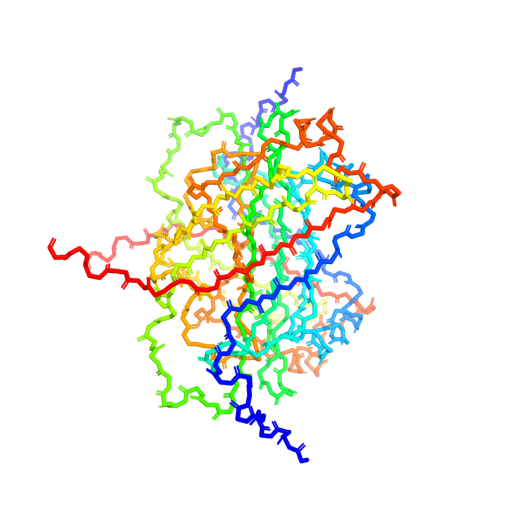 1 97 ? 6.34 -31.469 -6.238 1 71.44 97 THR A C 1
ATOM 768 O O . THR A 1 97 ? 5.203 -31.484 -6.711 1 71.44 97 THR A O 1
ATOM 771 N N . SER A 1 98 ? 6.672 -30.922 -5.109 1 79.69 98 SER A N 1
ATOM 772 C CA . SER A 1 98 ? 5.543 -30.484 -4.297 1 79.69 98 SER A CA 1
ATOM 773 C C . SER A 1 98 ? 5.398 -28.953 -4.332 1 79.69 98 SER A C 1
ATOM 775 O O . SER A 1 98 ? 6.121 -28.25 -3.629 1 79.69 98 SER A O 1
ATOM 777 N N . ASP A 1 99 ? 4.477 -28.578 -5.082 1 85.56 99 ASP A N 1
ATOM 778 C CA . ASP A 1 99 ? 4.152 -27.156 -5.105 1 85.56 99 ASP A CA 1
ATOM 779 C C . ASP A 1 99 ? 3.154 -26.797 -4.004 1 85.56 99 ASP A C 1
ATOM 781 O O . ASP A 1 99 ? 2.312 -27.625 -3.633 1 85.56 99 ASP A O 1
ATOM 785 N N . LEU A 1 100 ? 3.449 -25.781 -3.389 1 88.88 100 LEU A N 1
ATOM 786 C CA . LEU A 1 100 ? 2.484 -25.25 -2.436 1 88.88 100 LEU A CA 1
ATOM 787 C C . LEU A 1 100 ? 1.581 -24.203 -3.102 1 88.88 100 LEU A C 1
ATOM 789 O O . LEU A 1 100 ? 2.064 -23.297 -3.779 1 88.88 100 LEU A O 1
ATOM 793 N N . VAL A 1 101 ? 0.303 -24.469 -2.984 1 87.31 101 VAL A N 1
ATOM 794 C CA . VAL A 1 101 ? -0.645 -23.578 -3.656 1 87.31 101 VAL A CA 1
ATOM 795 C C . VAL A 1 101 ? -1.661 -23.047 -2.648 1 87.31 101 VAL A C 1
ATOM 797 O O . VAL A 1 101 ? -2.18 -23.797 -1.823 1 87.31 101 VAL A O 1
ATOM 800 N N . ILE A 1 102 ? -1.801 -21.766 -2.703 1 86.25 102 ILE A N 1
ATOM 801 C CA . ILE A 1 102 ? -2.875 -21.172 -1.921 1 86.25 102 ILE A CA 1
ATOM 802 C C . ILE A 1 102 ? -3.777 -20.344 -2.834 1 86.25 102 ILE A C 1
ATOM 804 O O . ILE A 1 102 ? -3.33 -19.828 -3.863 1 86.25 102 ILE A O 1
ATOM 808 N N . GLU A 1 103 ? -5.07 -20.297 -2.479 1 85.69 103 GLU A N 1
ATOM 809 C CA . GLU A 1 103 ? -6.051 -19.469 -3.178 1 85.69 103 GLU A CA 1
ATOM 810 C C . GLU A 1 103 ? -6.582 -18.359 -2.277 1 85.69 103 GLU A C 1
ATOM 812 O O . GLU A 1 103 ? -6.82 -18.578 -1.087 1 85.69 103 GLU A O 1
ATOM 817 N N . ALA A 1 104 ? -6.547 -17.25 -2.947 1 80.88 104 ALA A N 1
ATOM 818 C CA . ALA A 1 104 ? -7.027 -16.125 -2.148 1 80.88 104 ALA A CA 1
ATOM 819 C C . ALA A 1 104 ? -7.902 -15.195 -2.98 1 80.88 104 ALA A C 1
ATOM 821 O O . ALA A 1 104 ? -7.801 -15.18 -4.211 1 80.88 104 ALA A O 1
ATOM 822 N N . SER A 1 105 ? -8.812 -14.617 -2.271 1 79.38 105 SER A N 1
ATOM 823 C CA . SER A 1 105 ? -9.633 -13.547 -2.834 1 79.38 105 SER A CA 1
ATOM 824 C C . SER A 1 105 ? -9.797 -12.398 -1.848 1 79.38 105 SER A C 1
ATOM 826 O O . SER A 1 105 ? -9.477 -12.539 -0.666 1 79.38 105 SER A O 1
ATOM 828 N N . ASP A 1 106 ? -10.117 -11.242 -2.486 1 80 106 ASP A N 1
ATOM 829 C CA . ASP A 1 106 ? -10.406 -10.078 -1.651 1 80 106 ASP A CA 1
ATOM 830 C C . ASP A 1 106 ? -11.758 -9.461 -2.016 1 80 106 ASP A C 1
ATOM 832 O O . ASP A 1 106 ? -12.383 -9.867 -2.996 1 80 106 ASP A O 1
ATOM 836 N N . ASP A 1 107 ? -12.18 -8.625 -1.139 1 78.31 107 ASP A N 1
ATOM 837 C CA . ASP A 1 107 ? -13.406 -7.867 -1.394 1 78.31 107 ASP A CA 1
ATOM 838 C C . ASP A 1 107 ? -13.25 -6.957 -2.609 1 78.31 107 ASP A C 1
ATOM 840 O O . ASP A 1 107 ? -12.367 -6.094 -2.637 1 78.31 107 ASP A O 1
ATOM 844 N N . PRO A 1 108 ? -14.148 -7.164 -3.611 1 79.69 108 PRO A N 1
ATOM 845 C CA . PRO A 1 108 ? -14.047 -6.336 -4.812 1 79.69 108 PRO A CA 1
ATOM 846 C C . PRO A 1 108 ? -14.188 -4.844 -4.516 1 79.69 108 PRO A C 1
ATOM 848 O O . PRO A 1 108 ? -13.836 -4.008 -5.348 1 79.69 108 PRO A O 1
ATOM 851 N N . SER A 1 109 ? -14.617 -4.484 -3.357 1 82.94 109 SER A N 1
ATOM 852 C CA . SER A 1 109 ? -14.789 -3.074 -3.021 1 82.94 109 SER A CA 1
ATOM 853 C C . SER A 1 109 ? -13.469 -2.443 -2.592 1 82.94 109 SER A C 1
ATOM 855 O O . SER A 1 109 ? -13.359 -1.221 -2.484 1 82.94 109 SER A O 1
ATOM 857 N N . SER A 1 110 ? -12.562 -3.332 -2.51 1 85.5 110 SER A N 1
ATOM 858 C CA . SER A 1 110 ? -11.258 -2.807 -2.141 1 85.5 110 SER A CA 1
ATOM 859 C C . SER A 1 110 ? -10.734 -1.83 -3.189 1 85.5 110 SER A C 1
ATOM 861 O O . SER A 1 110 ? -10.883 -2.066 -4.391 1 85.5 110 SER A O 1
ATOM 863 N N . LYS A 1 111 ? -10.109 -0.828 -2.779 1 83.25 111 LYS A N 1
ATOM 864 C CA . LYS A 1 111 ? -9.633 0.242 -3.65 1 83.25 111 LYS A CA 1
ATOM 865 C C . LYS A 1 111 ? -8.648 -0.293 -4.691 1 83.25 111 LYS A C 1
ATOM 867 O O . LYS A 1 111 ? -8.625 0.177 -5.828 1 83.25 111 LYS A O 1
ATOM 872 N N . PHE A 1 112 ? -7.844 -1.27 -4.238 1 90.19 112 PHE A N 1
ATOM 873 C CA . PHE A 1 112 ? -6.797 -1.696 -5.16 1 90.19 112 PHE A CA 1
ATOM 874 C C . PHE A 1 112 ? -7.371 -2.59 -6.254 1 90.19 112 PHE A C 1
ATOM 876 O O . PHE A 1 112 ? -6.684 -2.912 -7.227 1 90.19 112 PHE A O 1
ATOM 883 N N . LEU A 1 113 ? -8.695 -2.883 -6.188 1 93.06 113 LEU A N 1
ATOM 884 C CA . LEU A 1 113 ? -9.312 -3.727 -7.207 1 93.06 113 LEU A CA 1
ATOM 885 C C . LEU A 1 113 ? -10.25 -2.91 -8.094 1 93.06 113 LEU A C 1
ATOM 887 O O . LEU A 1 113 ? -10.836 -3.443 -9.039 1 93.06 113 LEU A O 1
ATOM 891 N N . GLN A 1 114 ? -10.375 -1.629 -7.848 1 93.88 114 GLN A N 1
ATOM 892 C CA . GLN A 1 114 ? -11.211 -0.746 -8.648 1 93.88 114 GLN A CA 1
ATOM 893 C C . GLN A 1 114 ? -10.531 -0.394 -9.969 1 93.88 114 GLN A C 1
ATOM 895 O O . GLN A 1 114 ? -9.336 -0.637 -10.141 1 93.88 114 GLN A O 1
ATOM 900 N N . ARG A 1 115 ? -11.352 0.157 -10.82 1 96.06 115 ARG A N 1
ATOM 901 C CA . ARG A 1 115 ? -10.766 0.651 -12.062 1 96.06 115 ARG A CA 1
ATOM 902 C C . ARG A 1 115 ? -9.742 1.749 -11.781 1 96.06 115 ARG A C 1
ATOM 904 O O . ARG A 1 115 ? -10.039 2.713 -11.07 1 96.06 115 ARG A O 1
ATOM 911 N N . PRO A 1 116 ? -8.523 1.527 -12.359 1 95.38 116 PRO A N 1
ATOM 912 C CA . PRO A 1 116 ? -7.512 2.561 -12.117 1 95.38 116 PRO A CA 1
ATOM 913 C C . PRO A 1 116 ? -7.914 3.922 -12.68 1 95.38 116 PRO A C 1
ATOM 915 O O . PRO A 1 116 ? -8.359 4.012 -13.828 1 95.38 116 PRO A O 1
ATOM 918 N N . THR A 1 117 ? -7.766 4.953 -11.797 1 91.81 117 THR A N 1
ATOM 919 C CA . THR A 1 117 ? -8.031 6.32 -12.234 1 91.81 117 THR A CA 1
ATOM 920 C C . THR A 1 117 ? -6.73 7.066 -12.508 1 91.81 117 THR A C 1
ATOM 922 O O . THR A 1 117 ? -6.727 8.086 -13.195 1 91.81 117 THR A O 1
ATOM 925 N N . ALA A 1 118 ? -5.652 6.625 -11.906 1 94.19 118 ALA A N 1
ATOM 926 C CA . ALA A 1 118 ? -4.293 7.078 -12.203 1 94.19 118 ALA A CA 1
ATOM 927 C C . ALA A 1 118 ? -3.52 6.02 -12.984 1 94.19 118 ALA A C 1
ATOM 929 O O . ALA A 1 118 ? -4.113 5.086 -13.531 1 94.19 118 ALA A O 1
ATOM 930 N N . CYS A 1 119 ? -2.27 6.191 -13.016 1 94.81 119 CYS A N 1
ATOM 931 C CA . CYS A 1 119 ? -1.49 5.25 -13.812 1 94.81 119 CYS A CA 1
ATOM 932 C C . CYS A 1 119 ? -1.556 3.85 -13.211 1 94.81 119 CYS A C 1
ATOM 934 O O . CYS A 1 119 ? -1.373 2.855 -13.914 1 94.81 119 CYS A O 1
ATOM 936 N N . SER A 1 120 ? -1.804 3.775 -11.852 1 95.75 120 SER A N 1
ATOM 937 C CA . SER A 1 120 ? -2.01 2.492 -11.188 1 95.75 120 SER A CA 1
ATOM 938 C C . SER A 1 120 ? -2.855 2.652 -9.93 1 95.75 120 SER A C 1
ATOM 940 O O . SER A 1 120 ? -2.994 3.76 -9.406 1 95.75 120 SER A O 1
ATOM 942 N N . ASN A 1 121 ? -3.33 1.546 -9.594 1 94.06 121 ASN A N 1
ATOM 943 C CA . ASN A 1 121 ? -3.906 1.467 -8.25 1 94.06 121 ASN A CA 1
ATOM 944 C C . ASN A 1 121 ? -2.83 1.256 -7.191 1 94.06 121 ASN A C 1
ATOM 946 O O . ASN A 1 121 ? -1.683 0.943 -7.52 1 94.06 121 ASN A O 1
ATOM 950 N N . PRO A 1 122 ? -3.178 1.587 -5.906 1 91.38 122 PRO A N 1
ATOM 951 C CA . PRO A 1 122 ? -2.291 1.021 -4.883 1 91.38 122 PRO A CA 1
ATOM 952 C C . PRO A 1 122 ? -2.152 -0.495 -5 1 91.38 122 PRO A C 1
ATOM 954 O O . PRO A 1 122 ? -3.066 -1.168 -5.484 1 91.38 122 PRO A O 1
ATOM 957 N N . ALA A 1 123 ? -1.014 -0.904 -4.562 1 92.81 123 ALA A N 1
ATOM 958 C CA . ALA A 1 123 ? -0.877 -2.357 -4.492 1 92.81 123 ALA A CA 1
ATOM 959 C C . ALA A 1 123 ? -1.665 -2.926 -3.318 1 92.81 123 ALA A C 1
ATOM 961 O O . ALA A 1 123 ? -1.832 -2.26 -2.293 1 92.81 123 ALA A O 1
ATOM 962 N N . GLY A 1 124 ? -2.133 -4.109 -3.572 1 91 124 GLY A N 1
ATOM 963 C CA . GLY A 1 124 ? -2.812 -4.797 -2.486 1 91 124 GLY A CA 1
ATOM 964 C C . GLY A 1 124 ? -2.33 -6.223 -2.289 1 91 124 GLY A C 1
ATOM 965 O O . GLY A 1 124 ? -1.727 -6.809 -3.189 1 91 124 GLY A O 1
ATOM 966 N N . TYR A 1 125 ? -2.531 -6.668 -1.028 1 90.25 125 TYR A N 1
ATOM 967 C CA . TYR A 1 125 ? -2.248 -8.07 -0.729 1 90.25 125 TYR A CA 1
ATOM 968 C C . TYR A 1 125 ? -3.516 -8.805 -0.318 1 90.25 125 TYR A C 1
ATOM 970 O O . TYR A 1 125 ? -4.469 -8.188 0.164 1 90.25 125 TYR A O 1
ATOM 978 N N . PHE A 1 126 ? -3.402 -10.086 -0.529 1 87.31 126 PHE A N 1
ATOM 979 C CA . PHE A 1 126 ? -4.527 -10.953 -0.206 1 87.31 126 PHE A CA 1
ATOM 980 C C . PHE A 1 126 ? -4.312 -11.641 1.14 1 87.31 126 PHE A C 1
ATOM 982 O O . PHE A 1 126 ? -3.371 -12.414 1.305 1 87.31 126 PHE A O 1
ATOM 989 N N . THR A 1 127 ? -5.211 -11.312 2.07 1 79.31 127 THR A N 1
ATOM 990 C CA . THR A 1 127 ? -4.922 -11.719 3.443 1 79.31 127 THR A CA 1
ATOM 991 C C . THR A 1 127 ? -5.676 -12.992 3.803 1 79.31 127 THR A C 1
ATOM 993 O O . THR A 1 127 ? -5.449 -13.578 4.863 1 79.31 127 THR A O 1
ATOM 996 N N . ALA A 1 128 ? -6.543 -13.422 2.924 1 78.38 128 ALA A N 1
ATOM 997 C CA . ALA A 1 128 ? -7.352 -14.586 3.287 1 78.38 128 ALA A CA 1
ATOM 998 C C . ALA A 1 128 ? -6.484 -15.82 3.479 1 78.38 128 ALA A C 1
ATOM 1000 O O . ALA A 1 128 ? -6.832 -16.719 4.25 1 78.38 128 ALA A O 1
ATOM 1001 N N . THR A 1 129 ? -5.449 -15.914 2.766 1 84.12 129 THR A N 1
ATOM 1002 C CA . THR A 1 129 ? -4.547 -17.062 2.883 1 84.12 129 THR A CA 1
ATOM 1003 C C . THR A 1 129 ? -3.092 -16.609 2.873 1 84.12 129 THR A C 1
ATOM 1005 O O . THR A 1 129 ? -2.771 -15.539 2.346 1 84.12 129 THR A O 1
ATOM 1008 N N . SER A 1 130 ? -2.301 -17.375 3.562 1 92.19 130 SER A N 1
ATOM 1009 C CA . SER A 1 130 ? -0.877 -17.062 3.648 1 92.19 130 SER A CA 1
ATOM 1010 C C . SER A 1 130 ? -0.046 -18.344 3.805 1 92.19 130 SER A C 1
ATOM 1012 O O . SER A 1 130 ? -0.587 -19.406 4.07 1 92.19 130 SER A O 1
ATOM 1014 N N . VAL A 1 131 ? 1.163 -18.156 3.551 1 94.12 131 VAL A N 1
ATOM 1015 C CA . VAL A 1 131 ? 2.131 -19.234 3.711 1 94.12 131 VAL A CA 1
ATOM 1016 C C . VAL A 1 131 ? 3.207 -18.812 4.711 1 94.12 131 VAL A C 1
ATOM 1018 O O . VAL A 1 131 ? 3.684 -17.688 4.688 1 94.12 131 VAL A O 1
ATOM 1021 N N . ASP A 1 132 ? 3.561 -19.828 5.559 1 95.62 132 ASP A N 1
ATOM 1022 C CA . ASP A 1 132 ? 4.621 -19.578 6.531 1 95.62 132 ASP A CA 1
ATOM 1023 C C . ASP A 1 132 ? 5.988 -19.547 5.852 1 95.62 132 ASP A C 1
ATOM 1025 O O . ASP A 1 132 ? 6.391 -20.531 5.215 1 95.62 132 ASP A O 1
ATOM 1029 N N . ILE A 1 133 ? 6.699 -18.438 6.055 1 95.62 133 ILE A N 1
ATOM 1030 C CA . ILE A 1 133 ? 7.992 -18.281 5.402 1 95.62 133 ILE A CA 1
ATOM 1031 C C . ILE A 1 133 ? 9 -19.266 5.996 1 95.62 133 ILE A C 1
ATOM 1033 O O . ILE A 1 133 ? 9.836 -19.812 5.277 1 95.62 133 ILE A O 1
ATOM 1037 N N . GLY A 1 134 ? 8.992 -19.406 7.266 1 95 134 GLY A N 1
ATOM 1038 C CA . GLY A 1 134 ? 9.852 -20.406 7.887 1 95 134 GLY A CA 1
ATOM 1039 C C . GLY A 1 134 ? 9.68 -21.781 7.289 1 95 134 GLY A C 1
ATOM 1040 O O . GLY A 1 134 ? 10.664 -22.484 7.023 1 95 134 GLY A O 1
ATOM 1041 N N . GLY A 1 135 ? 8.477 -22.172 7.086 1 94.31 135 GLY A N 1
ATOM 1042 C CA . GLY A 1 135 ? 8.203 -23.453 6.453 1 94.31 135 GLY A CA 1
ATOM 1043 C C . GLY A 1 135 ? 8.75 -23.562 5.043 1 94.31 135 GLY A C 1
ATOM 1044 O O . GLY A 1 135 ? 9.203 -24.625 4.625 1 94.31 135 GLY A O 1
ATOM 1045 N N . LEU A 1 136 ? 8.688 -22.516 4.348 1 94.25 136 LEU A N 1
ATOM 1046 C CA . LEU A 1 136 ? 9.227 -22.5 2.994 1 94.25 136 LEU A CA 1
ATOM 1047 C C . LEU A 1 136 ? 10.742 -22.734 3.01 1 94.25 136 LEU A C 1
ATOM 1049 O O . LEU A 1 136 ? 11.273 -23.469 2.17 1 94.25 136 LEU A O 1
ATOM 1053 N N . ILE A 1 137 ? 11.359 -22.156 3.973 1 93.44 137 ILE A N 1
ATOM 1054 C CA . ILE A 1 137 ? 12.805 -22.266 4.082 1 93.44 137 ILE A CA 1
ATOM 1055 C C . ILE A 1 137 ? 13.18 -23.703 4.477 1 93.44 137 ILE A C 1
ATOM 1057 O O . ILE A 1 137 ? 14.023 -24.328 3.828 1 93.44 137 ILE A O 1
ATOM 1061 N N . THR A 1 138 ? 12.555 -24.125 5.484 1 94.31 138 THR A N 1
ATOM 1062 C CA . THR A 1 138 ? 12.852 -25.469 5.965 1 94.31 138 THR A CA 1
ATOM 1063 C C . THR A 1 138 ? 12.484 -26.516 4.91 1 94.31 138 THR A C 1
ATOM 1065 O O . THR A 1 138 ? 13.133 -27.562 4.82 1 94.31 138 THR A O 1
ATOM 1068 N N . GLY A 1 139 ? 11.484 -26.25 4.133 1 92.75 139 GLY A N 1
ATOM 1069 C CA . GLY A 1 139 ? 11.016 -27.188 3.121 1 92.75 139 GLY A CA 1
ATOM 1070 C C . GLY A 1 139 ? 11.844 -27.156 1.85 1 92.75 139 GLY A C 1
ATOM 1071 O O . GLY A 1 139 ? 11.602 -27.938 0.932 1 92.75 139 GLY A O 1
ATOM 1072 N N . GLY A 1 140 ? 12.734 -26.203 1.71 1 93.62 140 GLY A N 1
ATOM 1073 C CA . GLY A 1 140 ? 13.633 -26.156 0.568 1 93.62 140 GLY A CA 1
ATOM 1074 C C . GLY A 1 140 ? 13.086 -25.344 -0.594 1 93.62 140 GLY A C 1
ATOM 1075 O O . GLY A 1 140 ? 13.57 -25.469 -1.722 1 93.62 140 GLY A O 1
ATOM 1076 N N . TYR A 1 141 ? 12.141 -24.609 -0.318 1 95.06 141 TYR A N 1
ATOM 1077 C CA . TYR A 1 141 ? 11.523 -23.828 -1.396 1 95.06 141 TYR A CA 1
ATOM 1078 C C . TYR A 1 141 ? 12.383 -22.625 -1.768 1 95.06 141 TYR A C 1
ATOM 1080 O O . TYR A 1 141 ? 12.25 -22.078 -2.861 1 95.06 141 TYR A O 1
ATOM 1088 N N . VAL A 1 142 ? 13.203 -22.203 -0.812 1 95.81 142 VAL A N 1
ATOM 1089 C CA . VAL A 1 142 ? 14.102 -21.094 -1.085 1 95.81 142 VAL A CA 1
ATOM 1090 C C . VAL A 1 142 ? 15.492 -21.625 -1.435 1 95.81 142 VAL A C 1
ATOM 1092 O O . VAL A 1 142 ? 16.141 -22.281 -0.611 1 95.81 142 VAL A O 1
ATOM 1095 N N . GLN A 1 143 ? 15.922 -21.328 -2.682 1 93.88 143 GLN A N 1
ATOM 1096 C CA . GLN A 1 143 ? 17.25 -21.719 -3.146 1 93.88 143 GLN A CA 1
ATOM 1097 C C . GLN A 1 143 ? 18 -20.516 -3.736 1 93.88 143 GLN A C 1
ATOM 1099 O O . GLN A 1 143 ? 17.422 -19.734 -4.484 1 93.88 143 GLN A O 1
ATOM 1104 N N . ASN A 1 144 ? 19.297 -20.359 -3.438 1 95.44 144 ASN A N 1
ATOM 1105 C CA . ASN A 1 144 ? 20.125 -19.234 -3.896 1 95.44 144 ASN A CA 1
ATOM 1106 C C . ASN A 1 144 ? 19.453 -17.906 -3.598 1 95.44 144 ASN A C 1
ATOM 1108 O O . ASN A 1 144 ? 19.484 -16.984 -4.426 1 95.44 144 ASN A O 1
ATOM 1112 N N . ASP A 1 145 ? 18.719 -17.812 -2.506 1 97.25 145 ASP A N 1
ATOM 1113 C CA . ASP A 1 145 ? 18.062 -16.609 -2.012 1 97.25 145 ASP A CA 1
ATOM 1114 C C . ASP A 1 145 ? 16.938 -16.172 -2.947 1 97.25 145 ASP A C 1
ATOM 1116 O O . ASP A 1 145 ? 16.703 -14.977 -3.129 1 97.25 145 ASP A O 1
ATOM 1120 N N . GLU A 1 146 ? 16.375 -17.234 -3.604 1 97.19 146 GLU A N 1
ATOM 1121 C CA . GLU A 1 146 ? 15.281 -16.953 -4.531 1 97.19 146 GLU A CA 1
ATOM 1122 C C . GLU A 1 146 ? 14.094 -17.875 -4.273 1 97.19 146 GLU A C 1
ATOM 1124 O O . GLU A 1 146 ? 14.266 -19.031 -3.887 1 97.19 146 GLU A O 1
ATOM 1129 N N . LEU A 1 147 ? 12.922 -17.312 -4.449 1 96.38 147 LEU A N 1
ATOM 1130 C CA . LEU A 1 147 ? 11.656 -18.031 -4.359 1 96.38 147 LEU A CA 1
ATOM 1131 C C . LEU A 1 147 ? 10.906 -17.984 -5.688 1 96.38 147 LEU A C 1
ATOM 1133 O O . LEU A 1 147 ? 10.664 -16.906 -6.227 1 96.38 147 LEU A O 1
ATOM 1137 N N . ARG A 1 148 ? 10.562 -19.125 -6.273 1 95.12 148 ARG A N 1
ATOM 1138 C CA . ARG A 1 148 ? 9.797 -19.172 -7.52 1 95.12 148 ARG A CA 1
ATOM 1139 C C . ARG A 1 148 ? 8.297 -19.219 -7.242 1 95.12 148 ARG A C 1
ATOM 1141 O O . ARG A 1 148 ? 7.828 -20.109 -6.52 1 95.12 148 ARG A O 1
ATOM 1148 N N . VAL A 1 149 ? 7.594 -18.281 -7.84 1 95.25 149 VAL A N 1
ATOM 1149 C CA . VAL A 1 149 ? 6.184 -18.125 -7.508 1 95.25 149 VAL A CA 1
ATOM 1150 C C . VAL A 1 149 ? 5.355 -18.062 -8.789 1 95.25 149 VAL A C 1
ATOM 1152 O O . VAL A 1 149 ? 5.832 -17.562 -9.82 1 95.25 149 VAL A O 1
ATOM 1155 N N . MET A 1 150 ? 4.242 -18.625 -8.695 1 93.19 150 MET A N 1
ATOM 1156 C CA . MET A 1 150 ? 3.27 -18.531 -9.781 1 93.19 150 MET A CA 1
ATOM 1157 C C . MET A 1 150 ? 1.99 -17.844 -9.312 1 93.19 150 MET A C 1
ATOM 1159 O O . MET A 1 150 ? 1.532 -18.078 -8.188 1 93.19 150 MET A O 1
ATOM 1163 N N . LEU A 1 151 ? 1.485 -16.984 -10.164 1 92.94 151 LEU A N 1
ATOM 1164 C CA . LEU A 1 151 ? 0.187 -16.375 -9.914 1 92.94 151 LEU A CA 1
ATOM 1165 C C . LEU A 1 151 ? -0.778 -16.656 -11.062 1 92.94 151 LEU A C 1
ATOM 1167 O O . LEU A 1 151 ? -0.45 -16.406 -12.227 1 92.94 151 LEU A O 1
ATOM 1171 N N . GLU A 1 152 ? -1.933 -17.172 -10.68 1 92.19 152 GLU A N 1
ATOM 1172 C CA . GLU A 1 152 ? -2.975 -17.469 -11.656 1 92.19 152 GLU A CA 1
ATOM 1173 C C . GLU A 1 152 ? -4.266 -16.719 -11.336 1 92.19 152 GLU A C 1
ATOM 1175 O O . GLU A 1 152 ? -4.672 -16.641 -10.172 1 92.19 152 GLU A O 1
ATOM 1180 N N . LEU A 1 153 ? -4.801 -16.172 -12.398 1 91.88 153 LEU A N 1
ATOM 1181 C CA . LEU A 1 153 ? -6.121 -15.57 -12.266 1 91.88 153 LEU A CA 1
ATOM 1182 C C . LEU A 1 153 ? -7.219 -16.609 -12.469 1 91.88 153 LEU A C 1
ATOM 1184 O O . LEU A 1 153 ? -7.219 -17.328 -13.477 1 91.88 153 LEU A O 1
ATOM 1188 N N . LEU A 1 154 ? -8.062 -16.688 -11.383 1 88.19 154 LEU A N 1
ATOM 1189 C CA . LEU A 1 154 ? -9.195 -17.609 -11.438 1 88.19 154 LEU A CA 1
ATOM 1190 C C . LEU A 1 154 ? -10.508 -16.844 -11.555 1 88.19 154 LEU A C 1
ATOM 1192 O O . LEU A 1 154 ? -10.672 -15.781 -10.938 1 88.19 154 LEU A O 1
ATOM 1196 N N . PRO A 1 155 ? -11.398 -17.328 -12.469 1 80.5 155 PRO A N 1
ATOM 1197 C CA . PRO A 1 155 ? -12.695 -16.641 -12.531 1 80.5 155 PRO A CA 1
ATOM 1198 C C . PRO A 1 155 ? -13.461 -16.703 -11.211 1 80.5 155 PRO A C 1
ATOM 1200 O O . PRO A 1 155 ? -13.281 -17.641 -10.43 1 80.5 155 PRO A O 1
ATOM 1203 N N . ARG A 1 156 ? -14.117 -15.586 -10.797 1 70.88 156 ARG A N 1
ATOM 1204 C CA . ARG A 1 156 ? -14.938 -15.633 -9.594 1 70.88 156 ARG A CA 1
ATOM 1205 C C . ARG A 1 156 ? -16.125 -16.578 -9.781 1 70.88 156 ARG A C 1
ATOM 1207 O O . ARG A 1 156 ? -16.875 -16.453 -10.758 1 70.88 156 ARG A O 1
ATOM 1214 N N . THR A 1 157 ? -16.109 -17.828 -9.305 1 60.31 157 THR A N 1
ATOM 1215 C CA . THR A 1 157 ? -17.234 -18.75 -9.398 1 60.31 157 THR A CA 1
ATOM 1216 C C . THR A 1 157 ? -18.484 -18.125 -8.797 1 60.31 157 THR A C 1
ATOM 1218 O O . THR A 1 157 ? -18.453 -17.578 -7.699 1 60.31 157 THR A O 1
ATOM 1221 N N . ALA A 1 158 ? -19.609 -17.75 -9.5 1 45.62 158 ALA A N 1
ATOM 1222 C CA . ALA A 1 158 ? -20.938 -17.562 -8.922 1 45.62 158 ALA A CA 1
ATOM 1223 C C . ALA A 1 158 ? -21.219 -18.625 -7.871 1 45.62 158 ALA A C 1
ATOM 1225 O O . ALA A 1 158 ? -20.922 -19.812 -8.07 1 45.62 158 ALA A O 1
ATOM 1226 N N . ILE A 1 159 ? -20.906 -18.484 -6.492 1 34.88 159 ILE A N 1
ATOM 1227 C CA . ILE A 1 159 ? -21.719 -19.453 -5.766 1 34.88 159 ILE A CA 1
ATOM 1228 C C . ILE A 1 159 ? -23.047 -19.656 -6.484 1 34.88 159 ILE A C 1
ATOM 1230 O O . ILE A 1 159 ? -23.812 -18.703 -6.656 1 34.88 159 ILE A O 1
ATOM 1234 N N . LYS A 1 160 ? -23.219 -20.625 -7.383 1 31.78 160 LYS A N 1
ATOM 1235 C CA . LYS A 1 160 ? -24.594 -21.094 -7.52 1 31.78 160 LYS A CA 1
ATOM 1236 C C . LYS A 1 160 ? -25.172 -21.5 -6.168 1 31.78 160 LYS A C 1
ATOM 1238 O O . LYS A 1 160 ? -24.453 -22.016 -5.312 1 31.78 160 LYS A O 1
ATOM 1243 N N . MET B 1 1 ? 9.797 -3.58 28.156 1 23.89 1 MET B N 1
ATOM 1244 C CA . MET B 1 1 ? 8.844 -2.662 28.781 1 23.89 1 MET B CA 1
ATOM 1245 C C . MET B 1 1 ? 8.336 -1.641 27.766 1 23.89 1 MET B C 1
ATOM 1247 O O . MET B 1 1 ? 9.086 -0.775 27.328 1 23.89 1 MET B O 1
ATOM 1251 N N . LYS B 1 2 ? 7.359 -2.127 26.906 1 35.69 2 LYS B N 1
ATOM 1252 C CA . LYS B 1 2 ? 6.824 -1.306 25.812 1 35.69 2 LYS B CA 1
ATOM 1253 C C . LYS B 1 2 ? 6.312 0.032 26.344 1 35.69 2 LYS B C 1
ATOM 1255 O O . LYS B 1 2 ? 5.57 0.074 27.328 1 35.69 2 LYS B O 1
ATOM 1260 N N . SER B 1 3 ? 6.996 1.175 26.156 1 35.97 3 SER B N 1
ATOM 1261 C CA . SER B 1 3 ? 6.684 2.449 26.797 1 35.97 3 SER B CA 1
ATOM 1262 C C . SER B 1 3 ? 5.219 2.822 26.594 1 35.97 3 SER B C 1
ATOM 1264 O O . SER B 1 3 ? 4.695 2.727 25.484 1 35.97 3 SER B O 1
ATOM 1266 N N . ILE B 1 4 ? 4.34 2.674 27.594 1 43.34 4 ILE B N 1
ATOM 1267 C CA . ILE B 1 4 ? 2.996 3.221 27.734 1 43.34 4 ILE B CA 1
ATOM 1268 C C . ILE B 1 4 ? 2.961 4.652 27.219 1 43.34 4 ILE B C 1
ATOM 1270 O O . ILE B 1 4 ? 3.773 5.488 27.609 1 43.34 4 ILE B O 1
ATOM 1274 N N . PRO B 1 5 ? 2.32 4.832 26.094 1 50.66 5 PRO B N 1
ATOM 1275 C CA . PRO B 1 5 ? 2.271 6.23 25.656 1 50.66 5 PRO B CA 1
ATOM 1276 C C . PRO B 1 5 ? 2.014 7.195 26.812 1 50.66 5 PRO B C 1
ATOM 1278 O O . PRO B 1 5 ? 1.243 6.883 27.734 1 50.66 5 PRO B O 1
ATOM 1281 N N . ARG B 1 6 ? 2.83 8.164 26.891 1 49.16 6 ARG B N 1
ATOM 1282 C CA . ARG B 1 6 ? 2.658 9.188 27.922 1 49.16 6 ARG B CA 1
ATOM 1283 C C . ARG B 1 6 ? 1.337 9.922 27.734 1 49.16 6 ARG B C 1
ATOM 1285 O O . ARG B 1 6 ? 0.832 10.047 26.625 1 49.16 6 ARG B O 1
ATOM 1292 N N . ASN B 1 7 ? 0.606 10.164 28.766 1 47.16 7 ASN B N 1
ATOM 1293 C CA . ASN B 1 7 ? -0.644 10.914 28.859 1 47.16 7 ASN B CA 1
ATOM 1294 C C . ASN B 1 7 ? -0.687 12.055 27.844 1 47.16 7 ASN B C 1
ATOM 1296 O O . ASN B 1 7 ? -1.731 12.328 27.25 1 47.16 7 ASN B O 1
ATOM 1300 N N . SER B 1 8 ? 0.344 12.766 27.609 1 46.5 8 SER B N 1
ATOM 1301 C CA . SER B 1 8 ? 0.382 13.945 26.75 1 46.5 8 SER B CA 1
ATOM 1302 C C . SER B 1 8 ? 0.198 13.57 25.297 1 46.5 8 SER B C 1
ATOM 1304 O O . SER B 1 8 ? -0.252 14.383 24.484 1 46.5 8 SER B O 1
ATOM 1306 N N . GLU B 1 9 ? 0.484 12.422 24.891 1 55.44 9 GLU B N 1
ATOM 1307 C CA . GLU B 1 9 ? 0.339 11.961 23.516 1 55.44 9 GLU B CA 1
ATOM 1308 C C . GLU B 1 9 ? -1.09 11.5 23.234 1 55.44 9 GLU B C 1
ATOM 1310 O O . GLU B 1 9 ? -1.534 11.508 22.078 1 55.44 9 GLU B O 1
ATOM 1315 N N . LEU B 1 10 ? -1.823 11.203 24.281 1 57.25 10 LEU B N 1
ATOM 1316 C CA . LEU B 1 10 ? -3.207 10.758 24.156 1 57.25 10 LEU B CA 1
ATOM 1317 C C . LEU B 1 10 ? -4.117 11.906 23.75 1 57.25 10 LEU B C 1
ATOM 1319 O O . LEU B 1 10 ? -5.164 11.688 23.125 1 57.25 10 LEU B O 1
ATOM 1323 N N . GLY B 1 11 ? -3.559 13.07 23.891 1 63.44 11 GLY B N 1
ATOM 1324 C CA . GLY B 1 11 ? -4.387 14.211 23.531 1 63.44 11 GLY B CA 1
ATOM 1325 C C . GLY B 1 11 ? -3.934 14.906 22.266 1 63.44 11 GLY B C 1
ATOM 1326 O O . GLY B 1 11 ? -4.629 15.789 21.75 1 63.44 11 GLY B O 1
ATOM 1327 N N . LYS B 1 12 ? -2.906 14.328 21.688 1 75.06 12 LYS B N 1
ATOM 1328 C CA . LYS B 1 12 ? -2.4 15 20.5 1 75.06 12 LYS B CA 1
ATOM 1329 C C . LYS B 1 12 ? -3.158 14.555 19.25 1 75.06 12 LYS B C 1
ATOM 1331 O O . LYS B 1 12 ? -3.533 13.391 19.125 1 75.06 12 LYS B O 1
ATOM 1336 N N . THR B 1 13 ? -3.461 15.602 18.516 1 88.06 13 THR B N 1
ATOM 1337 C CA . THR B 1 13 ? -4.203 15.305 17.297 1 88.06 13 THR B CA 1
ATOM 1338 C C . THR B 1 13 ? -3.381 15.656 16.062 1 88.06 13 THR B C 1
ATOM 1340 O O . THR B 1 13 ? -3.785 15.367 14.93 1 88.06 13 THR B O 1
ATOM 1343 N N . LEU B 1 14 ? -2.213 16.203 16.328 1 90.25 14 LEU B N 1
ATOM 1344 C CA . LEU B 1 14 ? -1.479 16.797 15.211 1 90.25 14 LEU B CA 1
ATOM 1345 C C . LEU B 1 14 ? -0.025 16.344 15.211 1 90.25 14 LEU B C 1
ATOM 1347 O O . LEU B 1 14 ? 0.586 16.219 16.281 1 90.25 14 LEU B O 1
ATOM 1351 N N . CYS B 1 15 ? 0.454 16.125 13.984 1 91.62 15 CYS B N 1
ATOM 1352 C CA . CYS B 1 15 ? 1.886 15.891 13.82 1 91.62 15 CYS B CA 1
ATOM 1353 C C . CYS B 1 15 ? 2.424 16.656 12.609 1 91.62 15 CYS B C 1
ATOM 1355 O O . CYS B 1 15 ? 1.708 16.844 11.625 1 91.62 15 CYS B O 1
ATOM 1357 N N . VAL B 1 16 ? 3.686 17.125 12.805 1 92.44 16 VAL B N 1
ATOM 1358 C CA . VAL B 1 16 ? 4.387 17.812 11.727 1 92.44 16 VAL B CA 1
ATOM 1359 C C . VAL B 1 16 ? 5.625 17.016 11.328 1 92.44 16 VAL B C 1
ATOM 1361 O O . VAL B 1 16 ? 6.352 16.516 12.188 1 92.44 16 VAL B O 1
ATOM 1364 N N . PHE B 1 17 ? 5.812 16.906 9.984 1 94.38 17 PHE B N 1
ATOM 1365 C CA . PHE B 1 17 ? 6.988 16.203 9.5 1 94.38 17 PHE B CA 1
ATOM 1366 C C . PHE B 1 17 ? 7.492 16.797 8.195 1 94.38 17 PHE B C 1
ATOM 1368 O O . PHE B 1 17 ? 6.77 17.547 7.535 1 94.38 17 PHE B O 1
ATOM 1375 N N . SER B 1 18 ? 8.805 16.562 7.961 1 95.69 18 SER B N 1
ATOM 1376 C CA . SER B 1 18 ? 9.43 17.047 6.738 1 95.69 18 SER B CA 1
ATOM 1377 C C . SER B 1 18 ? 9.633 15.914 5.734 1 95.69 18 SER B C 1
ATOM 1379 O O . SER B 1 18 ? 10.242 14.898 6.062 1 95.69 18 SER B O 1
ATOM 1381 N N . VAL B 1 19 ? 9.086 16.094 4.598 1 97.44 19 VAL B N 1
ATOM 1382 C CA . VAL B 1 19 ? 9.336 15.18 3.492 1 97.44 19 VAL B CA 1
ATOM 1383 C C . VAL B 1 19 ? 10.664 15.531 2.822 1 97.44 19 VAL B C 1
ATOM 1385 O O . VAL B 1 19 ? 10.805 16.609 2.254 1 97.44 19 VAL B O 1
ATOM 1388 N N . LYS B 1 20 ? 11.523 14.648 2.793 1 97.31 20 LYS B N 1
ATOM 1389 C CA . LYS B 1 20 ? 12.844 14.883 2.221 1 97.31 20 LYS B CA 1
ATOM 1390 C C . LYS B 1 20 ? 12.945 14.297 0.818 1 97.31 20 LYS B C 1
ATOM 1392 O O . LYS B 1 20 ? 12.141 13.445 0.435 1 97.31 20 LYS B O 1
ATOM 1397 N N . ASP B 1 21 ? 13.953 14.781 0.067 1 97.69 21 ASP B N 1
ATOM 1398 C CA . ASP B 1 21 ? 14.281 14.273 -1.261 1 97.69 21 ASP B CA 1
ATOM 1399 C C . ASP B 1 21 ? 13.047 14.281 -2.168 1 97.69 21 ASP B C 1
ATOM 1401 O O . ASP B 1 21 ? 12.719 13.273 -2.785 1 97.69 21 ASP B O 1
ATOM 1405 N N . VAL B 1 22 ? 12.469 15.422 -2.189 1 97.94 22 VAL B N 1
ATOM 1406 C CA . VAL B 1 22 ? 11.242 15.617 -2.949 1 97.94 22 VAL B CA 1
ATOM 1407 C C . VAL B 1 22 ? 11.5 15.359 -4.434 1 97.94 22 VAL B C 1
ATOM 1409 O O . VAL B 1 22 ? 10.672 14.758 -5.121 1 97.94 22 VAL B O 1
ATOM 1412 N N . LYS B 1 23 ? 12.602 15.789 -4.941 1 97.5 23 LYS B N 1
ATOM 1413 C CA . LYS B 1 23 ? 12.945 15.586 -6.344 1 97.5 23 LYS B CA 1
ATOM 1414 C C . LYS B 1 23 ? 13 14.094 -6.684 1 97.5 23 LYS B C 1
ATOM 1416 O O . LYS B 1 23 ? 12.477 13.664 -7.711 1 97.5 23 LYS B O 1
ATOM 1421 N N . SER B 1 24 ? 13.641 13.383 -5.855 1 97.94 24 SER B N 1
ATOM 1422 C CA . SER B 1 24 ? 13.734 11.945 -6.059 1 97.94 24 SER B CA 1
ATOM 1423 C C . SER B 1 24 ? 12.352 11.289 -6.031 1 97.94 24 SER B C 1
ATOM 1425 O O . SER B 1 24 ? 12.078 10.383 -6.812 1 97.94 24 SER B O 1
ATOM 1427 N N . LEU B 1 25 ? 11.547 11.711 -5.145 1 97.88 25 LEU B N 1
ATOM 1428 C CA . LEU B 1 25 ? 10.188 11.195 -5.055 1 97.88 25 LEU B CA 1
ATOM 1429 C C . LEU B 1 25 ? 9.414 11.492 -6.336 1 97.88 25 LEU B C 1
ATOM 1431 O O . LEU B 1 25 ? 8.672 10.633 -6.824 1 97.88 25 LEU B O 1
ATOM 1435 N N . GLN B 1 26 ? 9.641 12.672 -6.832 1 97.88 26 GLN B N 1
ATOM 1436 C CA . GLN B 1 26 ? 8.984 13.047 -8.086 1 97.88 26 GLN B CA 1
ATOM 1437 C C . GLN B 1 26 ? 9.422 12.133 -9.227 1 97.88 26 GLN B C 1
ATOM 1439 O O . GLN B 1 26 ? 8.594 11.617 -9.969 1 97.88 26 GLN B O 1
ATOM 1444 N N . GLN B 1 27 ? 10.641 11.953 -9.336 1 97.44 27 GLN B N 1
ATOM 1445 C CA . GLN B 1 27 ? 11.18 11.133 -10.406 1 97.44 27 GLN B CA 1
ATOM 1446 C C . GLN B 1 27 ? 10.695 9.688 -10.289 1 97.44 27 GLN B C 1
ATOM 1448 O O . GLN B 1 27 ? 10.32 9.07 -11.289 1 97.44 27 GLN B O 1
ATOM 1453 N N . ALA B 1 28 ? 10.711 9.25 -9.102 1 96.81 28 ALA B N 1
ATOM 1454 C CA . ALA B 1 28 ? 10.258 7.879 -8.867 1 96.81 28 ALA B CA 1
ATOM 1455 C C . ALA B 1 28 ? 8.789 7.711 -9.25 1 96.81 28 ALA B C 1
ATOM 1457 O O . ALA B 1 28 ? 8.414 6.715 -9.875 1 96.81 28 ALA B O 1
ATOM 1458 N N . ALA B 1 29 ? 8.008 8.641 -8.859 1 96.94 29 ALA B N 1
ATOM 1459 C CA . ALA B 1 29 ? 6.578 8.562 -9.164 1 96.94 29 ALA B CA 1
ATOM 1460 C C . ALA B 1 29 ? 6.332 8.656 -10.664 1 96.94 29 ALA B C 1
ATOM 1462 O O . ALA B 1 29 ? 5.41 8.016 -11.188 1 96.94 29 ALA B O 1
ATOM 1463 N N . MET B 1 30 ? 7.176 9.406 -11.32 1 95.62 30 MET B N 1
ATOM 1464 C CA . MET B 1 30 ? 7.039 9.531 -12.773 1 95.62 30 MET B CA 1
ATOM 1465 C C . MET B 1 30 ? 7.395 8.219 -13.461 1 95.62 30 MET B C 1
ATOM 1467 O O . MET B 1 30 ? 6.828 7.887 -14.5 1 95.62 30 MET B O 1
ATOM 1471 N N . LYS B 1 31 ? 8.203 7.473 -12.852 1 92.69 31 LYS B N 1
ATOM 1472 C CA . LYS B 1 31 ? 8.68 6.234 -13.461 1 92.69 31 LYS B CA 1
ATOM 1473 C C . LYS B 1 31 ? 7.797 5.051 -13.07 1 92.69 31 LYS B C 1
ATOM 1475 O O . LYS B 1 31 ? 7.48 4.203 -13.906 1 92.69 31 LYS B O 1
ATOM 1480 N N . THR B 1 32 ? 7.352 4.98 -11.805 1 92.5 32 THR B N 1
ATOM 1481 C CA . THR B 1 32 ? 6.688 3.791 -11.281 1 92.5 32 THR B CA 1
ATOM 1482 C C . THR B 1 32 ? 5.23 4.086 -10.945 1 92.5 32 THR B C 1
ATOM 1484 O O . THR B 1 32 ? 4.562 3.279 -10.297 1 92.5 32 THR B O 1
ATOM 1487 N N . CYS B 1 33 ? 4.789 5.262 -11.352 1 93.88 33 CYS B N 1
ATOM 1488 C CA . CYS B 1 33 ? 3.402 5.691 -11.203 1 93.88 33 CYS B CA 1
ATOM 1489 C C . CYS B 1 33 ? 3.158 6.258 -9.812 1 93.88 33 CYS B C 1
ATOM 1491 O O . CYS B 1 33 ? 2.305 7.129 -9.633 1 93.88 33 CYS B O 1
ATOM 1493 N N . ARG B 1 34 ? 3.902 5.738 -8.836 1 95.25 34 ARG B N 1
ATOM 1494 C CA . ARG B 1 34 ? 3.717 6.27 -7.488 1 95.25 34 ARG B CA 1
ATOM 1495 C C . ARG B 1 34 ? 4.992 6.137 -6.668 1 95.25 34 ARG B C 1
ATOM 1497 O O . ARG B 1 34 ? 5.809 5.242 -6.918 1 95.25 34 ARG B O 1
ATOM 1504 N N . ALA B 1 35 ? 5.105 7.035 -5.734 1 96.81 35 ALA B N 1
ATOM 1505 C CA . ALA B 1 35 ? 6.176 7.012 -4.742 1 96.81 35 ALA B CA 1
ATOM 1506 C C . ALA B 1 35 ? 5.723 7.637 -3.428 1 96.81 35 ALA B C 1
ATOM 1508 O O . ALA B 1 35 ? 4.973 8.617 -3.426 1 96.81 35 ALA B O 1
ATOM 1509 N N . SER B 1 36 ? 6.188 6.996 -2.328 1 96.62 36 SER B N 1
ATOM 1510 C CA . SER B 1 36 ? 5.664 7.445 -1.041 1 96.62 36 SER B CA 1
ATOM 1511 C C . SER B 1 36 ? 6.797 7.797 -0.079 1 96.62 36 SER B C 1
ATOM 1513 O O . SER B 1 36 ? 7.918 7.305 -0.221 1 96.62 36 SER B O 1
ATOM 1515 N N . TYR B 1 37 ? 6.477 8.688 0.797 1 97.5 37 TYR B N 1
ATOM 1516 C CA . TYR B 1 37 ? 7.281 9.023 1.968 1 97.5 37 TYR B CA 1
ATOM 1517 C C . TYR B 1 37 ? 6.527 8.703 3.254 1 97.5 37 TYR B C 1
ATOM 1519 O O . TYR B 1 37 ? 5.363 9.078 3.406 1 97.5 37 TYR B O 1
ATOM 1527 N N . GLU B 1 38 ? 7.188 7.934 4.066 1 95.62 38 GLU B N 1
ATOM 1528 C CA . GLU B 1 38 ? 6.605 7.586 5.359 1 95.62 38 GLU B CA 1
ATOM 1529 C C . GLU B 1 38 ? 7.391 8.219 6.504 1 95.62 38 GLU B C 1
ATOM 1531 O O . GLU B 1 38 ? 8.609 8.047 6.594 1 95.62 38 GLU B O 1
ATOM 1536 N N . GLY B 1 39 ? 6.688 8.938 7.336 1 94.88 39 GLY B N 1
ATOM 1537 C CA . GLY B 1 39 ? 7.309 9.562 8.492 1 94.88 39 GLY B CA 1
ATOM 1538 C C . GLY B 1 39 ? 7.461 8.617 9.672 1 94.88 39 GLY B C 1
ATOM 1539 O O . GLY B 1 39 ? 7.184 7.422 9.555 1 94.88 39 GLY B O 1
ATOM 1540 N N . GLU B 1 40 ? 7.898 9.203 10.766 1 93.19 40 GLU B N 1
ATOM 1541 C CA . GLU B 1 40 ? 8.125 8.422 11.984 1 93.19 40 GLU B CA 1
ATOM 1542 C C . GLU B 1 40 ? 6.805 7.992 12.617 1 93.19 40 GLU B C 1
ATOM 1544 O O . GLU B 1 40 ? 5.781 8.656 12.445 1 93.19 40 GLU B O 1
ATOM 1549 N N . LEU B 1 41 ? 6.902 6.867 13.344 1 92.69 41 LEU B N 1
ATOM 1550 C CA . LEU B 1 41 ? 5.758 6.367 14.109 1 92.69 41 LEU B CA 1
ATOM 1551 C C . LEU B 1 41 ? 5.379 7.344 15.211 1 92.69 41 LEU B C 1
ATOM 1553 O O . LEU B 1 41 ? 6.242 7.809 15.961 1 92.69 41 LEU B O 1
ATOM 1557 N N . VAL B 1 42 ? 4.078 7.652 15.297 1 93.5 42 VAL B N 1
ATOM 1558 C CA . VAL B 1 42 ? 3.605 8.578 16.312 1 93.5 42 VAL B CA 1
ATOM 1559 C C . VAL B 1 42 ? 2.369 8 17 1 93.5 42 VAL B C 1
ATOM 1561 O O . VAL B 1 42 ? 1.771 7.039 16.516 1 93.5 42 VAL B O 1
ATOM 1564 N N . TYR B 1 43 ? 2.121 8.594 18.141 1 91.81 43 TYR B N 1
ATOM 1565 C CA . TYR B 1 43 ? 0.911 8.281 18.891 1 91.81 43 TYR B CA 1
ATOM 1566 C C . TYR B 1 43 ? -0.06 9.461 18.875 1 91.81 43 TYR B C 1
ATOM 1568 O O . TYR B 1 43 ? 0.192 10.492 19.516 1 91.81 43 TYR B O 1
ATOM 1576 N N . LEU B 1 44 ? -1.21 9.305 18.141 1 92.75 44 LEU B N 1
ATOM 1577 C CA . LEU B 1 44 ? -2.234 10.336 18.062 1 92.75 44 LEU B CA 1
ATOM 1578 C C . LEU B 1 44 ? -3.592 9.789 18.5 1 92.75 44 LEU B C 1
ATOM 1580 O O . LEU B 1 44 ? -4.09 8.828 17.906 1 92.75 44 LEU B O 1
ATOM 1584 N N . ARG B 1 45 ? -4.188 10.383 19.5 1 90.56 45 ARG B N 1
ATOM 1585 C CA . ARG B 1 45 ? -5.5 9.992 20 1 90.56 45 ARG B CA 1
ATOM 1586 C C . ARG B 1 45 ? -5.531 8.508 20.359 1 90.56 45 ARG B C 1
ATOM 1588 O O . ARG B 1 45 ? -6.508 7.812 20.062 1 90.56 45 ARG B O 1
ATOM 1595 N N . GLY B 1 46 ? -4.469 7.984 20.812 1 90.81 46 GLY B N 1
ATOM 1596 C CA . GLY B 1 46 ? -4.371 6.602 21.25 1 90.81 46 GLY B CA 1
ATOM 1597 C C . GLY B 1 46 ? -3.922 5.656 20.156 1 90.81 46 GLY B C 1
ATOM 1598 O O . GLY B 1 46 ? -3.508 4.531 20.422 1 90.81 46 GLY B O 1
ATOM 1599 N N . TYR B 1 47 ? -3.973 6.117 19.031 1 94.81 47 TYR B N 1
ATOM 1600 C CA . TYR B 1 47 ? -3.584 5.273 17.891 1 94.81 47 TYR B CA 1
ATOM 1601 C C . TYR B 1 47 ? -2.088 5.383 17.625 1 94.81 47 TYR B C 1
ATOM 1603 O O . TYR B 1 47 ? -1.51 6.469 17.734 1 94.81 47 TYR B O 1
ATOM 1611 N N . HIS B 1 48 ? -1.521 4.238 17.266 1 95.38 48 HIS B N 1
ATOM 1612 C CA . HIS B 1 48 ? -0.16 4.18 16.734 1 95.38 48 HIS B CA 1
ATOM 1613 C C . HIS B 1 48 ? -0.154 4.258 15.211 1 95.38 48 HIS B C 1
ATOM 1615 O O . HIS B 1 48 ? -0.697 3.381 14.539 1 95.38 48 HIS B O 1
ATOM 1621 N N . LEU B 1 49 ? 0.439 5.379 14.727 1 96.12 49 LEU B N 1
ATOM 1622 C CA . LEU B 1 49 ? 0.353 5.52 13.281 1 96.12 49 LEU B CA 1
ATOM 1623 C C . LEU B 1 49 ? 1.571 6.258 12.734 1 96.12 49 LEU B C 1
ATOM 1625 O O . LEU B 1 49 ? 2.295 6.914 13.484 1 96.12 49 LEU B O 1
ATOM 1629 N N . SER B 1 50 ? 1.87 5.988 11.484 1 96.06 50 SER B N 1
ATOM 1630 C CA . SER B 1 50 ? 2.881 6.723 10.734 1 96.06 50 SER B CA 1
ATOM 1631 C C . SER B 1 50 ? 2.242 7.578 9.641 1 96.06 50 SER B C 1
ATOM 1633 O O . SER B 1 50 ? 1.541 7.059 8.773 1 96.06 50 SER B O 1
ATOM 1635 N N . PRO B 1 51 ? 2.457 8.906 9.789 1 96.12 51 PRO B N 1
ATOM 1636 C CA . PRO B 1 51 ? 1.971 9.766 8.711 1 96.12 51 PRO B CA 1
ATOM 1637 C C . PRO B 1 51 ? 2.881 9.75 7.484 1 96.12 51 PRO B C 1
ATOM 1639 O O . PRO B 1 51 ? 4.031 9.312 7.57 1 96.12 51 PRO B O 1
ATOM 1642 N N . GLY B 1 52 ? 2.336 10.195 6.355 1 96.62 52 GLY B N 1
ATOM 1643 C CA . GLY B 1 52 ? 3.129 10.297 5.141 1 96.62 52 GLY B CA 1
ATOM 1644 C C . GLY B 1 52 ? 2.383 10.953 3.992 1 96.62 52 GLY B C 1
ATOM 1645 O O . GLY B 1 52 ? 1.333 11.562 4.199 1 96.62 52 GLY 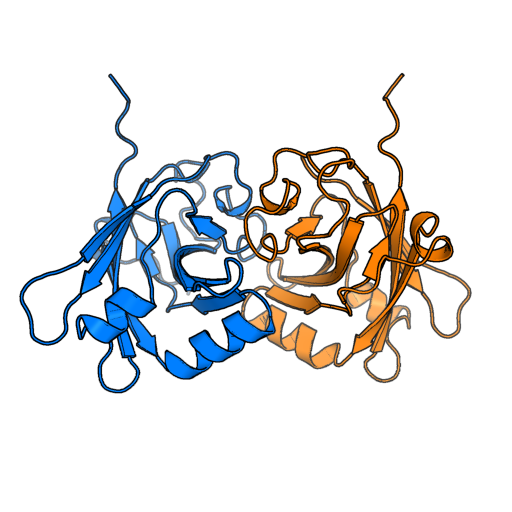B O 1
ATOM 1646 N N . VAL B 1 53 ? 3.074 10.898 2.846 1 97.31 53 VAL B N 1
ATOM 1647 C CA . VAL B 1 53 ? 2.469 11.391 1.613 1 97.31 53 VAL B CA 1
ATOM 1648 C C . VAL B 1 53 ? 2.789 10.438 0.462 1 97.31 53 VAL B C 1
ATOM 1650 O O . VAL B 1 53 ? 3.768 9.688 0.521 1 97.31 53 VAL B O 1
ATOM 1653 N N . THR B 1 54 ? 1.94 10.414 -0.474 1 96.81 54 THR B N 1
ATOM 1654 C CA . THR B 1 54 ? 2.158 9.656 -1.701 1 96.81 54 THR B CA 1
ATOM 1655 C C . THR B 1 54 ? 2.016 10.555 -2.926 1 96.81 54 THR B C 1
ATOM 1657 O O . THR B 1 54 ? 1.034 11.297 -3.051 1 96.81 54 THR B O 1
ATOM 1660 N N . PHE B 1 55 ? 3.025 10.516 -3.752 1 97.62 55 PHE B N 1
ATOM 1661 C CA . PHE B 1 55 ? 2.949 11.141 -5.07 1 97.62 55 PHE B CA 1
ATOM 1662 C C . PHE B 1 55 ? 2.389 10.164 -6.098 1 97.62 55 PHE B C 1
ATOM 1664 O O . PHE B 1 55 ? 2.898 9.047 -6.246 1 97.62 55 PHE B O 1
ATOM 1671 N N . ILE B 1 56 ? 1.34 10.609 -6.762 1 97 56 ILE B N 1
ATOM 1672 C CA . ILE B 1 56 ? 0.712 9.734 -7.746 1 97 56 ILE B CA 1
ATOM 1673 C C . ILE B 1 56 ? 0.716 10.414 -9.117 1 97 56 ILE B C 1
ATOM 1675 O O . ILE B 1 56 ? 0.436 11.609 -9.219 1 97 56 ILE B O 1
ATOM 1679 N N . ASN B 1 57 ? 1.018 9.578 -10.086 1 97 57 ASN B N 1
ATOM 1680 C CA . ASN B 1 57 ? 1.103 10.062 -11.461 1 97 57 ASN B CA 1
ATOM 1681 C C . ASN B 1 57 ? -0.208 9.852 -12.219 1 97 57 ASN B C 1
ATOM 1683 O O . ASN B 1 57 ? -0.639 8.711 -12.406 1 97 57 ASN B O 1
ATOM 1687 N N . TYR B 1 58 ? -0.83 10.938 -12.555 1 93.69 58 TYR B N 1
ATOM 1688 C CA . TYR B 1 58 ? -2.049 10.914 -13.352 1 93.69 58 TYR B CA 1
ATOM 1689 C C . TYR B 1 58 ? -1.749 11.242 -14.812 1 93.69 58 TYR B C 1
ATOM 1691 O O . TYR B 1 58 ? -2.254 12.234 -15.352 1 93.69 58 TYR B O 1
ATOM 1699 N N . GLY B 1 59 ? -0.989 10.43 -15.422 1 88.94 59 GLY B N 1
ATOM 1700 C CA . GLY B 1 59 ? -0.663 10.648 -16.828 1 88.94 59 GLY B CA 1
ATOM 1701 C C . GLY B 1 59 ? 0.16 11.906 -17.062 1 88.94 59 GLY B C 1
ATOM 1702 O O . GLY B 1 59 ? -0.213 12.758 -17.859 1 88.94 59 GLY B O 1
ATOM 1703 N N . GLY B 1 60 ? 1.199 12.117 -16.312 1 91.62 60 GLY B N 1
ATOM 1704 C CA . GLY B 1 60 ? 2.104 13.234 -16.5 1 91.62 60 GLY B CA 1
ATOM 1705 C C . GLY B 1 60 ? 1.916 14.336 -15.469 1 91.62 60 GLY B C 1
ATOM 1706 O O . GLY B 1 60 ? 2.717 15.273 -15.398 1 91.62 60 GLY B O 1
ATOM 1707 N N . CYS B 1 61 ? 0.791 14.289 -14.758 1 94.31 61 CYS B N 1
ATOM 1708 C CA . CYS B 1 61 ? 0.54 15.219 -13.664 1 94.31 61 CYS B CA 1
ATOM 1709 C C . CYS B 1 61 ? 0.698 14.523 -12.312 1 94.31 61 CYS B C 1
ATOM 1711 O O . CYS B 1 61 ? 0.017 13.539 -12.031 1 94.31 61 CYS B O 1
ATOM 1713 N N . LEU B 1 62 ? 1.593 15.078 -11.516 1 97.25 62 LEU B N 1
ATOM 1714 C CA . LEU B 1 62 ? 1.799 14.508 -10.188 1 97.25 62 LEU B CA 1
ATOM 1715 C C . LEU B 1 62 ? 0.918 15.195 -9.156 1 97.25 62 LEU B C 1
ATOM 1717 O O . LEU B 1 62 ? 0.85 16.422 -9.109 1 97.25 62 LEU B O 1
ATOM 1721 N N . LYS B 1 63 ? 0.2 14.406 -8.422 1 96.75 63 LYS B N 1
ATOM 1722 C CA . LYS B 1 63 ? -0.597 14.906 -7.305 1 96.75 63 LYS B CA 1
ATOM 1723 C C . LYS B 1 63 ? -0.103 14.336 -5.977 1 96.75 63 LYS B C 1
ATOM 1725 O O . LYS B 1 63 ? 0.317 13.18 -5.91 1 96.75 63 LYS B O 1
ATOM 1730 N N . LEU B 1 64 ? -0.208 15.172 -4.977 1 97.25 64 LEU B N 1
ATOM 1731 C CA . LEU B 1 64 ? 0.159 14.781 -3.619 1 97.25 64 LEU B CA 1
ATOM 1732 C C . LEU B 1 64 ? -1.071 14.352 -2.826 1 97.25 64 LEU B C 1
ATOM 1734 O O . LEU B 1 64 ? -2.062 15.078 -2.764 1 97.25 64 LEU B O 1
ATOM 1738 N N . HIS B 1 65 ? -1.042 13.164 -2.301 1 95.69 65 HIS B N 1
ATOM 1739 C CA . HIS B 1 65 ? -2.096 12.625 -1.449 1 95.69 65 HIS B CA 1
ATOM 1740 C C . HIS B 1 65 ? -1.579 12.352 -0.04 1 95.69 65 HIS B C 1
ATOM 1742 O O . HIS B 1 65 ? -0.406 12.016 0.143 1 95.69 65 HIS B O 1
ATOM 1748 N N . ALA B 1 66 ? -2.504 12.523 0.936 1 95.5 66 ALA B N 1
ATOM 1749 C CA . ALA B 1 66 ? -2.158 12.133 2.299 1 95.5 66 ALA B CA 1
ATOM 1750 C C . ALA B 1 66 ? -2.053 10.609 2.422 1 95.5 66 ALA B C 1
ATOM 1752 O O . ALA B 1 66 ? -2.785 9.875 1.757 1 95.5 66 ALA B O 1
ATOM 1753 N N . ARG B 1 67 ? -1.151 10.227 3.262 1 95.5 67 ARG B N 1
ATOM 1754 C CA . ARG B 1 67 ? -0.911 8.812 3.504 1 95.5 67 ARG B CA 1
ATOM 1755 C C . ARG B 1 67 ? -0.828 8.516 5 1 95.5 67 ARG B C 1
ATOM 1757 O O . ARG B 1 67 ? -0.376 9.359 5.777 1 95.5 67 ARG B O 1
ATOM 1764 N N . LEU B 1 68 ? -1.317 7.281 5.332 1 95.12 68 LEU B N 1
ATOM 1765 C CA . LEU B 1 68 ? -1.219 6.863 6.727 1 95.12 68 LEU B CA 1
ATOM 1766 C C . LEU B 1 68 ? -1.058 5.348 6.828 1 95.12 68 LEU B C 1
ATOM 1768 O O . LEU B 1 68 ? -1.602 4.605 6.008 1 95.12 68 LEU B O 1
ATOM 1772 N N . ARG B 1 69 ? -0.325 4.938 7.828 1 96.44 69 ARG B N 1
ATOM 1773 C CA . ARG B 1 69 ? -0.245 3.525 8.195 1 96.44 69 ARG B CA 1
ATOM 1774 C C . ARG B 1 69 ? -0.523 3.326 9.68 1 96.44 69 ARG B C 1
ATOM 1776 O O . ARG B 1 69 ? 0.077 3.994 10.523 1 96.44 69 ARG B O 1
ATOM 1783 N N . LEU B 1 70 ? -1.446 2.412 9.977 1 96.88 70 LEU B N 1
ATOM 1784 C CA . LEU B 1 70 ? -1.778 2.082 11.359 1 96.88 70 LEU B CA 1
ATOM 1785 C C . LEU B 1 70 ? -0.96 0.891 11.844 1 96.88 70 LEU B C 1
ATOM 1787 O O . LEU B 1 70 ? -0.785 -0.087 11.117 1 96.88 70 LEU B O 1
ATOM 1791 N N . TYR B 1 71 ? -0.491 0.979 12.992 1 97 71 TYR B N 1
ATOM 1792 C CA . TYR B 1 71 ? 0.297 -0.066 13.641 1 97 71 TYR B CA 1
ATOM 1793 C C . TYR B 1 71 ? -0.428 -0.622 14.859 1 97 71 TYR B C 1
ATOM 1795 O O . TYR B 1 71 ? -1.266 0.06 15.453 1 97 71 TYR B O 1
ATOM 1803 N N . LYS B 1 72 ? -0.089 -1.846 15.141 1 96.38 72 LYS B N 1
ATOM 1804 C CA . LYS B 1 72 ? -0.584 -2.438 16.375 1 96.38 72 LYS B CA 1
ATOM 1805 C C . LYS B 1 72 ? -0.071 -1.674 17.594 1 96.38 72 LYS B C 1
ATOM 1807 O O . LYS B 1 72 ? 1.111 -1.335 17.672 1 96.38 72 LYS B O 1
ATOM 1812 N N . GLY B 1 73 ? -1.044 -1.334 18.406 1 93.25 73 GLY B N 1
ATOM 1813 C CA . GLY B 1 73 ? -0.694 -0.616 19.625 1 93.25 73 GLY B CA 1
ATOM 1814 C C . GLY B 1 73 ? -1.274 -1.246 20.875 1 93.25 73 GLY B C 1
ATOM 1815 O O . GLY B 1 73 ? -2.205 -2.051 20.797 1 93.25 73 GLY B O 1
ATOM 1816 N N . ASN B 1 74 ? -0.811 -0.828 22 1 90.81 74 ASN B N 1
ATOM 1817 C CA . ASN B 1 74 ? -1.201 -1.402 23.297 1 90.81 74 ASN B CA 1
ATOM 1818 C C . ASN B 1 74 ? -2.623 -1.002 23.672 1 90.81 74 ASN B C 1
ATOM 1820 O O . ASN B 1 74 ? -3.246 -1.646 24.516 1 90.81 74 ASN B O 1
ATOM 1824 N N . MET B 1 75 ? -3.119 0.018 23.109 1 92.81 75 MET B N 1
ATOM 1825 C CA . MET B 1 75 ? -4.434 0.533 23.484 1 92.81 75 MET B CA 1
ATOM 1826 C C . MET B 1 75 ? -5.508 0.044 22.516 1 92.81 75 MET B C 1
ATOM 1828 O O . MET B 1 75 ? -6.672 0.429 22.625 1 92.81 75 MET B O 1
ATOM 1832 N N . ASP B 1 76 ? -5.137 -0.809 21.672 1 94.69 76 ASP B N 1
ATOM 1833 C CA . ASP B 1 76 ? -6.051 -1.193 20.594 1 94.69 76 ASP B CA 1
ATOM 1834 C C . ASP B 1 76 ? -7.344 -1.774 21.156 1 94.69 76 ASP B C 1
ATOM 1836 O O . ASP B 1 76 ? -8.406 -1.639 20.562 1 94.69 76 ASP B O 1
ATOM 1840 N N . ASP B 1 77 ? -7.332 -2.393 22.219 1 95.81 77 ASP B N 1
ATOM 1841 C CA . ASP B 1 77 ? -8.5 -3.074 22.766 1 95.81 77 ASP B CA 1
ATOM 1842 C C . ASP B 1 77 ? -9.531 -2.07 23.281 1 95.81 77 ASP B C 1
ATOM 1844 O O . ASP B 1 77 ? -10.695 -2.42 23.484 1 95.81 77 ASP B O 1
ATOM 1848 N N . VAL B 1 78 ? -9.188 -0.838 23.469 1 94.06 78 VAL B N 1
ATOM 1849 C CA . VAL B 1 78 ? -10.109 0.131 24.047 1 94.06 78 VAL B CA 1
ATOM 1850 C C . VAL B 1 78 ? -10.43 1.213 23.016 1 94.06 78 VAL B C 1
ATOM 1852 O O . VAL B 1 78 ? -11.258 2.092 23.266 1 94.06 78 VAL B O 1
ATOM 1855 N N . LEU B 1 79 ? -9.781 1.105 21.922 1 93.31 79 LEU B N 1
ATOM 1856 C CA . LEU B 1 79 ? -10.023 2.092 20.875 1 93.31 79 LEU B CA 1
ATOM 1857 C C . LEU B 1 79 ? -11.195 1.676 19.984 1 93.31 79 LEU B C 1
ATOM 1859 O O . LEU B 1 79 ? -11.586 0.509 19.984 1 93.31 79 LEU B O 1
ATOM 1863 N N . GLN B 1 80 ? -11.68 2.727 19.312 1 93.25 80 GLN B N 1
ATOM 1864 C CA . GLN B 1 80 ? -12.766 2.477 18.359 1 93.25 80 GLN B CA 1
ATOM 1865 C C . GLN B 1 80 ? -12.219 1.969 17.031 1 93.25 80 GLN B C 1
ATOM 1867 O O . GLN B 1 80 ? -11.266 2.533 16.484 1 93.25 80 GLN B O 1
ATOM 1872 N N . TRP B 1 81 ? -12.875 0.84 16.594 1 94.94 81 TRP B N 1
ATOM 1873 C CA . TRP B 1 81 ? -12.57 0.3 15.266 1 94.94 81 TRP B CA 1
ATOM 1874 C C . TRP B 1 81 ? -13.844 0.07 14.461 1 94.94 81 TRP B C 1
ATOM 1876 O O . TRP B 1 81 ? -14.883 -0.296 15.023 1 94.94 81 TRP B O 1
ATOM 1886 N N . PRO B 1 82 ? -13.68 0.214 13.102 1 94.25 82 PRO B N 1
ATOM 1887 C CA . PRO B 1 82 ? -12.531 0.695 12.328 1 94.25 82 PRO B CA 1
ATOM 1888 C C . PRO B 1 82 ? -12.18 2.146 12.641 1 94.25 82 PRO B C 1
ATOM 1890 O O . PRO B 1 82 ? -12.969 2.859 13.266 1 94.25 82 PRO B O 1
ATOM 1893 N N . PHE B 1 83 ? -10.883 2.479 12.219 1 92.5 83 PHE B N 1
ATOM 1894 C CA . PHE B 1 83 ? -10.422 3.857 12.32 1 92.5 83 PHE B CA 1
ATOM 1895 C C . PHE B 1 83 ? -11.383 4.801 11.602 1 92.5 83 PHE B C 1
ATOM 1897 O O . PHE B 1 83 ? -11.547 4.723 10.383 1 92.5 83 PHE B O 1
ATOM 1904 N N . GLN B 1 84 ? -11.898 5.82 12.359 1 89.5 84 GLN B N 1
ATOM 1905 C CA . GLN B 1 84 ? -13 6.605 11.797 1 89.5 84 GLN B CA 1
ATOM 1906 C C . GLN B 1 84 ? -12.609 8.078 11.672 1 89.5 84 GLN B C 1
ATOM 1908 O O . GLN B 1 84 ? -13.398 8.883 11.172 1 89.5 84 GLN B O 1
ATOM 1913 N N . HIS B 1 85 ? -11.516 8.445 11.961 1 88.75 85 HIS B N 1
ATOM 1914 C CA . HIS B 1 85 ? -11.117 9.852 11.922 1 88.75 85 HIS B CA 1
ATOM 1915 C C . HIS B 1 85 ? -10.969 10.344 10.484 1 88.75 85 HIS B C 1
ATOM 1917 O O . HIS B 1 85 ? -10.562 9.586 9.602 1 88.75 85 HIS B O 1
ATOM 1923 N N . ARG B 1 86 ? -11.305 11.5 10.359 1 89.25 86 ARG B N 1
ATOM 1924 C CA . A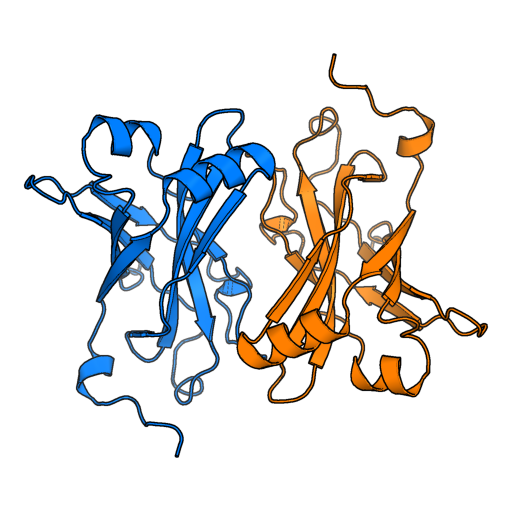RG B 1 86 ? -10.875 12.234 9.172 1 89.25 86 ARG B CA 1
ATOM 1925 C C . ARG B 1 86 ? -9.469 12.789 9.344 1 89.25 86 ARG B C 1
ATOM 1927 O O . ARG B 1 86 ? -8.969 12.891 10.469 1 89.25 86 ARG B O 1
ATOM 1934 N N . ILE B 1 87 ? -8.922 13.086 8.102 1 90.81 87 ILE B N 1
ATOM 1935 C CA . ILE B 1 87 ? -7.574 13.641 8.227 1 90.81 87 ILE B CA 1
ATOM 1936 C C . ILE B 1 87 ? -7.512 15 7.535 1 90.81 87 ILE B C 1
ATOM 1938 O O . ILE B 1 87 ? -8.203 15.234 6.543 1 90.81 87 ILE B O 1
ATOM 1942 N N . LYS B 1 88 ? -6.77 15.844 8.141 1 90.88 88 LYS B N 1
ATOM 1943 C CA . LYS B 1 88 ? -6.375 17.125 7.547 1 90.88 88 LYS B CA 1
ATOM 1944 C C . LYS B 1 88 ? -4.879 17.141 7.246 1 90.88 88 LYS B C 1
ATOM 1946 O O . LYS B 1 88 ? -4.059 16.906 8.133 1 90.88 88 LYS B O 1
ATOM 1951 N N . LEU B 1 89 ? -4.645 17.344 6 1 92.38 89 LEU B N 1
ATOM 1952 C CA . LEU B 1 89 ? -3.258 17.5 5.57 1 92.38 89 LEU B CA 1
ATOM 1953 C C . LEU B 1 89 ? -2.953 18.953 5.246 1 92.38 89 LEU B C 1
ATOM 1955 O O . LEU B 1 89 ? -3.645 19.578 4.438 1 92.38 89 LEU B O 1
ATOM 1959 N N . GLY B 1 90 ? -1.91 19.469 5.906 1 93.25 90 GLY B N 1
ATOM 1960 C CA . GLY B 1 90 ? -1.454 20.812 5.645 1 93.25 90 GLY B CA 1
ATOM 1961 C C . GLY B 1 90 ? -0.032 20.875 5.121 1 93.25 90 GLY B C 1
ATOM 1962 O O . GLY B 1 90 ? 0.852 20.188 5.625 1 93.25 90 GLY B O 1
ATOM 1963 N N . VAL B 1 91 ? 0.089 21.609 4.051 1 93.88 91 VAL B N 1
ATOM 1964 C CA . VAL B 1 91 ? 1.425 21.922 3.562 1 93.88 91 VAL B CA 1
ATOM 1965 C C . VAL B 1 91 ? 1.823 23.328 4.035 1 93.88 91 VAL B C 1
ATOM 1967 O O . VAL B 1 91 ? 1.159 24.312 3.705 1 93.88 91 VAL B O 1
ATOM 1970 N N . VAL B 1 92 ? 2.92 23.297 4.762 1 90.94 92 VAL B N 1
ATOM 1971 C CA . VAL B 1 92 ? 3.354 24.516 5.422 1 90.94 92 VAL B CA 1
ATOM 1972 C C . VAL B 1 92 ? 4.355 25.25 4.539 1 90.94 92 VAL B C 1
ATOM 1974 O O . VAL B 1 92 ? 5.359 24.688 4.113 1 90.94 92 VAL B O 1
ATOM 1977 N N . HIS B 1 93 ? 4.023 26.531 4.309 1 90.19 93 HIS B N 1
ATOM 1978 C CA . HIS B 1 93 ? 4.969 27.344 3.547 1 90.19 93 HIS B CA 1
ATOM 1979 C C . HIS B 1 93 ? 6.191 27.688 4.387 1 90.19 93 HIS B C 1
ATOM 1981 O O . HIS B 1 93 ? 6.055 28.156 5.52 1 90.19 93 HIS B O 1
ATOM 1987 N N . PRO B 1 94 ? 7.344 27.438 3.889 1 85.94 94 PRO B N 1
ATOM 1988 C CA . PRO B 1 94 ? 8.547 27.672 4.688 1 85.94 94 PRO B CA 1
ATOM 1989 C C . PRO B 1 94 ? 8.75 29.156 5.035 1 85.94 94 PRO B C 1
ATOM 1991 O O . PRO B 1 94 ? 9.336 29.469 6.07 1 85.94 94 PRO B O 1
ATOM 1994 N N . ILE B 1 95 ? 8.422 30 4.172 1 81.25 95 ILE B N 1
ATOM 1995 C CA . ILE B 1 95 ? 8.688 31.422 4.375 1 81.25 95 ILE B CA 1
ATOM 1996 C C . ILE B 1 95 ? 7.367 32.188 4.465 1 81.25 95 ILE B C 1
ATOM 1998 O O . ILE B 1 95 ? 7.184 33 5.363 1 81.25 95 ILE B O 1
ATOM 2002 N N . GLY B 1 96 ? 6.395 31.766 3.662 1 74 96 GLY B N 1
ATOM 2003 C CA . GLY B 1 96 ? 5.152 32.531 3.559 1 74 96 GLY B CA 1
ATOM 2004 C C . GLY B 1 96 ? 4.148 32.156 4.637 1 74 96 GLY B C 1
ATOM 2005 O O . GLY B 1 96 ? 4.465 31.406 5.566 1 74 96 GLY B O 1
ATOM 2006 N N . THR B 1 97 ? 3.121 32.844 4.57 1 71.62 97 THR B N 1
ATOM 2007 C CA . THR B 1 97 ? 2.078 32.688 5.578 1 71.62 97 THR B CA 1
ATOM 2008 C C . THR B 1 97 ? 0.901 31.875 5.023 1 71.62 97 THR B C 1
ATOM 2010 O O . THR B 1 97 ? -0.107 31.688 5.707 1 71.62 97 THR B O 1
ATOM 2013 N N . SER B 1 98 ? 1.118 31.375 3.852 1 80.69 98 SER B N 1
ATOM 2014 C CA . SER B 1 98 ? -0.036 30.703 3.264 1 80.69 98 SER B CA 1
ATOM 2015 C C . SER B 1 98 ? 0.129 29.188 3.303 1 80.69 98 SER B C 1
ATOM 2017 O O . SER B 1 98 ? 0.807 28.609 2.451 1 80.69 98 SER B O 1
ATOM 2019 N N . ASP B 1 99 ? -0.535 28.625 4.219 1 86.25 99 ASP B N 1
ATOM 2020 C CA . ASP B 1 99 ? -0.559 27.172 4.285 1 86.25 99 ASP B CA 1
ATOM 2021 C C . ASP B 1 99 ? -1.657 26.594 3.393 1 86.25 99 ASP B C 1
ATOM 2023 O O . ASP B 1 99 ? -2.697 27.234 3.197 1 86.25 99 ASP B O 1
ATOM 2027 N N . LEU B 1 100 ? -1.289 25.625 2.721 1 89.5 100 LEU B N 1
ATOM 2028 C CA . LEU B 1 100 ? -2.293 24.891 1.965 1 89.5 100 LEU B CA 1
ATOM 2029 C C . LEU B 1 100 ? -2.82 23.719 2.773 1 89.5 100 LEU B C 1
ATOM 2031 O O . LEU B 1 100 ? -2.041 22.938 3.338 1 89.5 100 LEU B O 1
ATOM 2035 N N . VAL B 1 101 ? -4.129 23.688 2.902 1 88.12 101 VAL B N 1
ATOM 2036 C CA . VAL B 1 101 ? -4.73 22.641 3.725 1 88.12 101 VAL B CA 1
ATOM 2037 C C . VAL B 1 101 ? -5.789 21.891 2.918 1 88.12 101 VAL B C 1
ATOM 2039 O O . VAL B 1 101 ? -6.598 22.516 2.225 1 88.12 101 VAL B O 1
ATOM 2042 N N . ILE B 1 102 ? -5.645 20.625 2.973 1 86.94 102 ILE B N 1
ATOM 2043 C CA . ILE B 1 102 ? -6.699 19.797 2.396 1 86.94 102 ILE B CA 1
ATOM 2044 C C . ILE B 1 102 ? -7.219 18.812 3.445 1 86.94 102 ILE B C 1
ATOM 2046 O O . ILE B 1 102 ? -6.484 18.422 4.355 1 86.94 102 ILE B O 1
ATOM 2050 N N . GLU B 1 103 ? -8.516 18.5 3.342 1 86.25 103 GLU B N 1
ATOM 2051 C CA . GLU B 1 103 ? -9.156 17.5 4.195 1 86.25 103 GLU B CA 1
ATOM 2052 C C . GLU B 1 103 ? -9.602 16.281 3.389 1 86.25 103 GLU B C 1
ATOM 2054 O O . GLU B 1 103 ? -10.078 16.422 2.262 1 86.25 103 GLU B O 1
ATOM 2059 N N . ALA B 1 104 ? -9.242 15.219 4.035 1 81.75 104 ALA B N 1
ATOM 2060 C CA . ALA B 1 104 ? -9.617 14 3.32 1 81.75 104 ALA B CA 1
ATOM 2061 C C . ALA B 1 104 ? -10.102 12.922 4.289 1 81.75 104 ALA B C 1
ATOM 2063 O O . ALA B 1 104 ? -9.766 12.945 5.477 1 81.75 104 ALA B O 1
ATOM 2064 N N . SER B 1 105 ? -10.992 12.156 3.756 1 79.81 105 SER B N 1
ATOM 2065 C CA . SER B 1 105 ? -11.453 10.953 4.445 1 79.81 105 SER B CA 1
ATOM 2066 C C . SER B 1 105 ? -11.578 9.781 3.482 1 79.81 105 SER B C 1
ATOM 2068 O O . SER B 1 105 ? -11.523 9.961 2.264 1 79.81 105 SER B O 1
ATOM 2070 N N . ASP B 1 106 ? -11.539 8.586 4.133 1 80.5 106 ASP B N 1
ATOM 2071 C CA . ASP B 1 106 ? -11.742 7.375 3.344 1 80.5 106 ASP B CA 1
ATOM 2072 C C . ASP B 1 106 ? -12.836 6.504 3.949 1 80.5 106 ASP B C 1
ATOM 2074 O O . ASP B 1 106 ? -13.352 6.801 5.031 1 80.5 106 ASP B O 1
ATOM 2078 N N . ASP B 1 107 ? -13.25 5.57 3.16 1 78.62 107 ASP B N 1
ATOM 2079 C CA . ASP B 1 107 ? -14.219 4.586 3.631 1 78.62 107 ASP B CA 1
ATOM 2080 C C . ASP B 1 107 ? -13.641 3.76 4.781 1 78.62 107 ASP B C 1
ATOM 2082 O O . ASP B 1 107 ? -12.609 3.102 4.629 1 78.62 107 ASP B O 1
ATOM 2086 N N . PRO B 1 108 ? -14.367 3.791 5.945 1 80.06 108 PRO B N 1
ATOM 2087 C CA . PRO B 1 108 ? -13.867 3.031 7.094 1 80.06 108 PRO B CA 1
ATOM 2088 C C . PRO B 1 108 ? -13.75 1.536 6.805 1 80.06 108 PRO B C 1
ATOM 2090 O O . PRO B 1 108 ? -13.07 0.814 7.543 1 80.06 108 PRO B O 1
ATOM 2093 N N . SER B 1 109 ? -14.289 1.08 5.742 1 83.25 109 SER B N 1
ATOM 2094 C CA . SER B 1 109 ? -14.219 -0.341 5.418 1 83.25 109 SER B CA 1
ATOM 2095 C C . SER B 1 109 ? -12.906 -0.689 4.734 1 83.25 109 SER B C 1
ATOM 2097 O O . SER B 1 109 ? -12.562 -1.866 4.59 1 83.25 109 SER B O 1
ATOM 2099 N N . SER B 1 110 ? -12.242 0.359 4.492 1 85.69 110 SER B N 1
ATOM 2100 C CA . SER B 1 110 ? -10.945 0.11 3.873 1 85.69 110 SER B CA 1
ATOM 2101 C C . SER B 1 110 ? -10.039 -0.712 4.789 1 85.69 110 SER B C 1
ATOM 2103 O O . SER B 1 110 ? -10 -0.479 5.996 1 85.69 110 SER B O 1
ATOM 2105 N N . LYS B 1 111 ? -9.305 -1.579 4.234 1 83.88 111 LYS B N 1
ATOM 2106 C CA . LYS B 1 111 ? -8.461 -2.506 4.984 1 83.88 111 LYS B CA 1
ATOM 2107 C C . LYS B 1 111 ? -7.441 -1.754 5.828 1 83.88 111 LYS B C 1
ATOM 2109 O O . LYS B 1 111 ? -7.109 -2.18 6.938 1 83.88 111 LYS B O 1
ATOM 2114 N N . PHE B 1 112 ? -6.965 -0.646 5.262 1 90.38 112 PHE B N 1
ATOM 2115 C CA . PHE B 1 112 ? -5.875 0.009 5.973 1 90.38 112 PHE B CA 1
ATOM 2116 C C . PHE B 1 112 ? -6.402 0.791 7.172 1 90.38 112 PHE B C 1
ATOM 2118 O O . PHE B 1 112 ? -5.625 1.268 8 1 90.38 112 PHE B O 1
ATOM 2125 N N . LEU B 1 113 ? -7.742 0.812 7.359 1 93.12 113 LEU B N 1
ATOM 2126 C CA . LEU B 1 113 ? -8.32 1.534 8.484 1 93.12 113 LEU B CA 1
ATOM 2127 C C . LEU B 1 113 ? -8.875 0.566 9.523 1 93.12 113 LEU B C 1
ATOM 2129 O O . LEU B 1 113 ? -9.367 0.99 10.578 1 93.12 113 LEU B O 1
ATOM 2133 N N . GLN B 1 114 ? -8.789 -0.721 9.289 1 93.94 114 GLN B N 1
ATOM 2134 C CA . GLN B 1 114 ? -9.258 -1.736 10.227 1 93.94 114 GLN B CA 1
ATOM 2135 C C . GLN B 1 114 ? -8.281 -1.91 11.391 1 93.94 114 GLN B C 1
ATOM 2137 O O . GLN B 1 114 ? -7.145 -1.429 11.328 1 93.94 114 GLN B O 1
ATOM 2142 N N . ARG B 1 115 ? -8.789 -2.584 12.375 1 96.25 115 ARG B N 1
ATOM 2143 C CA . ARG B 1 115 ? -7.883 -2.918 13.469 1 96.25 115 ARG B CA 1
ATOM 2144 C C . ARG B 1 115 ? -6.734 -3.793 12.984 1 96.25 115 ARG B C 1
ATOM 2146 O O . ARG B 1 115 ? -6.961 -4.812 12.328 1 96.25 115 ARG B O 1
ATOM 2153 N N . PRO B 1 116 ? -5.496 -3.326 13.305 1 95.5 116 PRO B N 1
ATOM 2154 C CA . PRO B 1 116 ? -4.363 -4.137 12.852 1 95.5 116 PRO B CA 1
ATOM 2155 C C . PRO B 1 116 ? -4.363 -5.539 13.461 1 95.5 116 PRO B C 1
ATOM 2157 O O . PRO B 1 116 ? -4.551 -5.691 14.672 1 95.5 116 PRO B O 1
ATOM 2160 N N . THR B 1 117 ? -4.18 -6.539 12.547 1 91.94 117 THR B N 1
ATOM 2161 C CA . THR B 1 117 ? -4.074 -7.922 13 1 91.94 117 THR B CA 1
ATOM 2162 C C . THR B 1 117 ? -2.617 -8.383 13 1 91.94 117 THR B C 1
ATOM 2164 O O . THR B 1 117 ? -2.268 -9.359 13.664 1 91.94 117 THR B O 1
ATOM 2167 N N . ALA B 1 118 ? -1.791 -7.758 12.211 1 94.25 118 ALA B N 1
ATOM 2168 C CA . ALA B 1 118 ? -0.339 -7.914 12.219 1 94.25 118 ALA B CA 1
ATOM 2169 C C . ALA B 1 118 ? 0.34 -6.707 12.859 1 94.25 118 ALA B C 1
ATOM 2171 O O . ALA B 1 118 ? -0.313 -5.898 13.523 1 94.25 118 ALA B O 1
ATOM 2172 N N . CYS B 1 119 ? 1.586 -6.609 12.648 1 94.88 119 CYS B N 1
ATOM 2173 C CA . CYS B 1 119 ? 2.297 -5.512 13.289 1 94.88 119 CYS B CA 1
ATOM 2174 C C . CYS B 1 119 ? 1.839 -4.168 12.734 1 94.88 119 CYS B C 1
ATOM 2176 O O . CYS B 1 119 ? 1.95 -3.143 13.406 1 94.88 119 CYS B O 1
ATOM 2178 N N . SER B 1 120 ? 1.323 -4.184 11.445 1 95.88 120 SER B N 1
ATOM 2179 C CA . SER B 1 120 ? 0.735 -2.986 10.859 1 95.88 120 SER B CA 1
ATOM 2180 C C . SER B 1 120 ? -0.287 -3.346 9.781 1 95.88 120 SER B C 1
ATOM 2182 O O . SER B 1 120 ? -0.291 -4.469 9.273 1 95.88 120 SER B O 1
ATOM 2184 N N . ASN B 1 121 ? -1.04 -2.369 9.57 1 94.19 121 ASN B N 1
ATOM 2185 C CA . ASN B 1 121 ? -1.864 -2.438 8.367 1 94.19 121 ASN B CA 1
ATOM 2186 C C . ASN B 1 121 ? -1.077 -2.033 7.125 1 94.19 121 ASN B C 1
ATOM 2188 O O . ASN B 1 121 ? 0.023 -1.487 7.23 1 94.19 121 ASN B O 1
ATOM 2192 N N . PRO B 1 122 ? -1.59 -2.451 5.91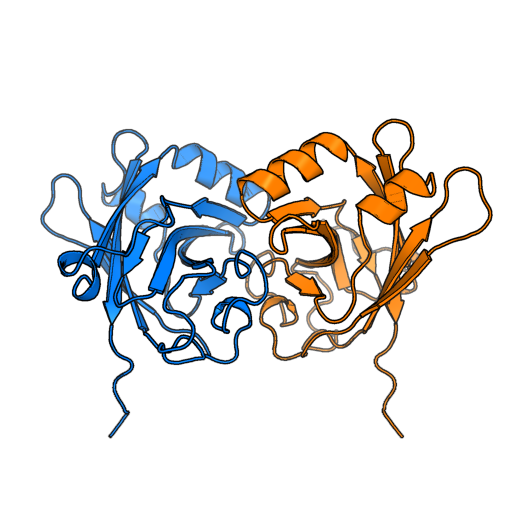 1 91.56 122 PRO B N 1
ATOM 2193 C CA . PRO B 1 122 ? -1.051 -1.735 4.754 1 91.56 122 PRO B CA 1
ATOM 2194 C C . PRO B 1 122 ? -1.203 -0.221 4.875 1 91.56 122 PRO B C 1
ATOM 2196 O O . PRO B 1 122 ? -2.123 0.26 5.539 1 91.56 122 PRO B O 1
ATOM 2199 N N . ALA B 1 123 ? -0.281 0.41 4.234 1 92.94 123 ALA B N 1
ATOM 2200 C CA . ALA B 1 123 ? -0.461 1.858 4.172 1 92.94 123 ALA B CA 1
ATOM 2201 C C . ALA B 1 123 ? -1.562 2.232 3.182 1 92.94 123 ALA B C 1
ATOM 2203 O O . ALA B 1 123 ? -1.791 1.521 2.201 1 92.94 123 ALA B O 1
ATOM 2204 N N . GLY B 1 124 ? -2.199 3.301 3.533 1 91.19 124 GLY B N 1
ATOM 2205 C CA . GLY B 1 124 ? -3.203 3.814 2.615 1 91.19 124 GLY B CA 1
ATOM 2206 C C . GLY B 1 124 ? -3.061 5.301 2.348 1 91.19 124 GLY B C 1
ATOM 2207 O O . GLY B 1 124 ? -2.428 6.02 3.123 1 91.19 124 GLY B O 1
ATOM 2208 N N . TYR B 1 125 ? -3.574 5.664 1.157 1 90.56 125 TYR B N 1
ATOM 2209 C CA . TYR B 1 125 ? -3.645 7.086 0.831 1 90.56 125 TYR B CA 1
ATOM 2210 C C . TYR B 1 125 ? -5.094 7.535 0.667 1 90.56 125 TYR B C 1
ATOM 2212 O O . TYR B 1 125 ? -5.969 6.727 0.355 1 90.56 125 TYR B O 1
ATOM 2220 N N . PHE B 1 126 ? -5.215 8.812 0.874 1 87.62 126 PHE B N 1
ATOM 2221 C CA . PHE B 1 126 ? -6.535 9.422 0.777 1 87.62 126 PHE B CA 1
ATOM 2222 C C . PHE B 1 126 ? -6.719 10.109 -0.573 1 87.62 126 PHE B C 1
ATOM 2224 O O . PHE B 1 126 ? -6.008 11.062 -0.893 1 87.62 126 PHE B O 1
ATOM 2231 N N . THR B 1 127 ? -7.676 9.57 -1.328 1 79.62 127 THR B N 1
ATOM 2232 C CA . THR B 1 127 ? -7.734 10 -2.721 1 79.62 127 THR B CA 1
ATOM 2233 C C . THR B 1 127 ? -8.789 11.086 -2.91 1 79.62 127 THR B C 1
ATOM 2235 O O . THR B 1 127 ? -8.891 11.68 -3.986 1 79.62 127 THR B O 1
ATOM 2238 N N . ALA B 1 128 ? -9.562 11.336 -1.862 1 79.38 128 ALA B N 1
ATOM 2239 C CA . ALA B 1 128 ? -10.648 12.297 -2.045 1 79.38 128 ALA B CA 1
ATOM 2240 C C . ALA B 1 128 ? -10.102 13.688 -2.354 1 79.38 128 ALA B C 1
ATOM 2242 O O . ALA B 1 128 ? -10.766 14.484 -3.025 1 79.38 128 ALA B O 1
ATOM 2243 N N . THR B 1 129 ? -8.992 14.023 -1.859 1 85.12 129 THR B N 1
ATOM 2244 C CA . THR B 1 129 ? -8.375 15.32 -2.102 1 85.12 129 THR B CA 1
ATOM 2245 C C . THR B 1 129 ? -6.887 15.172 -2.379 1 85.12 129 THR B C 1
ATOM 2247 O O . THR B 1 129 ? -6.262 14.203 -1.953 1 85.12 129 THR B O 1
ATOM 2250 N N . SER B 1 130 ? -6.422 16.109 -3.162 1 92.81 130 SER B N 1
ATOM 2251 C CA . SER B 1 130 ? -5.008 16.094 -3.518 1 92.81 130 SER B CA 1
ATOM 2252 C C . SER B 1 130 ? -4.5 17.516 -3.807 1 92.81 130 SER B C 1
ATOM 2254 O O . SER B 1 130 ? -5.293 18.453 -3.936 1 92.81 130 SER B O 1
ATOM 2256 N N . VAL B 1 131 ? -3.256 17.594 -3.803 1 94.44 131 VAL B N 1
ATOM 2257 C CA . VAL B 1 131 ? -2.578 18.844 -4.129 1 94.44 131 VAL B CA 1
ATOM 2258 C C . VAL B 1 131 ? -1.654 18.641 -5.324 1 94.44 131 VAL B C 1
ATOM 2260 O O . VAL B 1 131 ? -0.967 17.625 -5.414 1 94.44 131 VAL B O 1
ATOM 2263 N N . ASP B 1 132 ? -1.686 19.672 -6.195 1 95.81 132 ASP B N 1
ATOM 2264 C CA . ASP B 1 132 ? -0.799 19.609 -7.355 1 95.81 132 ASP B CA 1
ATOM 2265 C C . ASP B 1 132 ? 0.649 19.875 -6.949 1 95.81 132 ASP B C 1
ATOM 2267 O O . ASP B 1 132 ? 0.958 20.922 -6.379 1 95.81 132 ASP B O 1
ATOM 2271 N N . ILE B 1 133 ? 1.517 18.938 -7.324 1 95.75 133 ILE B N 1
ATOM 2272 C CA . ILE B 1 133 ? 2.918 19.047 -6.934 1 95.75 133 ILE B CA 1
ATOM 2273 C C . ILE B 1 133 ? 3.566 20.203 -7.684 1 95.75 133 ILE B C 1
ATOM 2275 O O . ILE B 1 133 ? 4.402 20.922 -7.129 1 95.75 133 ILE B O 1
ATOM 2279 N N . GLY B 1 134 ? 3.287 20.328 -8.922 1 95.06 134 GLY B N 1
ATOM 2280 C CA . GLY B 1 134 ? 3.793 21.469 -9.672 1 95.06 134 GLY B CA 1
ATOM 2281 C C . GLY B 1 134 ? 3.463 22.797 -9.023 1 95.06 134 GLY B C 1
ATOM 2282 O O . GLY B 1 134 ? 4.32 23.688 -8.938 1 95.06 134 GLY B O 1
ATOM 2283 N N . GLY B 1 135 ? 2.264 22.938 -8.594 1 94.44 135 GLY B N 1
ATOM 2284 C CA . GLY B 1 135 ? 1.858 24.156 -7.895 1 94.44 135 GLY B CA 1
ATOM 2285 C C . GLY B 1 135 ? 2.637 24.391 -6.613 1 94.44 135 GLY B C 1
ATOM 2286 O O . GLY B 1 135 ? 2.932 25.531 -6.266 1 94.44 135 GLY B O 1
ATOM 2287 N N . LEU B 1 136 ? 2.924 23.359 -5.938 1 94.38 136 LEU B N 1
ATOM 2288 C CA . LEU B 1 136 ? 3.703 23.484 -4.711 1 94.38 136 LEU B CA 1
ATOM 2289 C C . LEU B 1 136 ? 5.105 24.016 -5.008 1 94.38 136 LEU B C 1
ATOM 2291 O O . LEU B 1 136 ? 5.625 24.859 -4.27 1 94.38 136 LEU B O 1
ATOM 2295 N N . ILE B 1 137 ? 5.629 23.547 -6.078 1 93.56 137 ILE B N 1
ATOM 2296 C CA . ILE B 1 137 ? 6.977 23.953 -6.457 1 93.56 137 ILE B CA 1
ATOM 2297 C C . ILE B 1 137 ? 6.973 25.422 -6.883 1 93.56 137 ILE B C 1
ATOM 2299 O O . ILE B 1 137 ? 7.773 26.219 -6.395 1 93.56 137 ILE B O 1
ATOM 2303 N N . THR B 1 138 ? 6.094 25.703 -7.754 1 94.44 138 THR B N 1
ATOM 2304 C CA . THR B 1 138 ? 6.016 27.062 -8.258 1 94.44 138 THR B CA 1
ATOM 2305 C C . THR B 1 138 ? 5.66 28.031 -7.129 1 94.44 138 THR B C 1
ATOM 2307 O O . THR B 1 138 ? 6.09 29.188 -7.137 1 94.44 138 THR B O 1
ATOM 2310 N N . GLY B 1 139 ? 4.898 27.594 -6.184 1 93 139 GLY B N 1
ATOM 2311 C CA . GLY B 1 139 ? 4.449 28.438 -5.082 1 93 139 GLY B CA 1
ATOM 2312 C C . GLY B 1 139 ? 5.488 28.594 -3.992 1 93 139 GLY B C 1
ATOM 2313 O O . GLY B 1 139 ? 5.273 29.328 -3.027 1 93 139 GLY B O 1
ATOM 2314 N N . GLY B 1 140 ? 6.574 27.859 -4.051 1 93.81 140 GLY B N 1
ATOM 2315 C CA . GLY B 1 140 ? 7.66 28.016 -3.1 1 93.81 140 GLY B CA 1
ATOM 2316 C C . GLY B 1 140 ? 7.523 27.141 -1.875 1 93.81 140 GLY B C 1
ATOM 2317 O O . GLY B 1 140 ? 8.188 27.359 -0.861 1 93.81 140 GLY B O 1
ATOM 2318 N N . TYR B 1 141 ? 6.711 26.203 -1.972 1 95.31 141 TYR B N 1
ATOM 2319 C CA . TYR B 1 141 ? 6.484 25.344 -0.813 1 95.31 141 TYR B CA 1
ATOM 2320 C C . TYR B 1 141 ? 7.629 24.359 -0.638 1 95.31 141 TYR B C 1
ATOM 2322 O O . TYR B 1 141 ? 7.824 23.812 0.452 1 95.31 141 TYR B O 1
ATOM 2330 N N . VAL B 1 142 ? 8.297 24.062 -1.744 1 95.94 142 VAL B N 1
ATOM 2331 C CA . VAL B 1 142 ? 9.453 23.172 -1.674 1 95.94 142 VAL B CA 1
ATOM 2332 C C . VAL B 1 142 ? 10.734 23.984 -1.584 1 95.94 142 VAL B C 1
ATOM 2334 O O . VAL B 1 142 ? 11.062 24.75 -2.5 1 95.94 142 VAL B O 1
ATOM 2337 N N . GLN B 1 143 ? 11.453 23.812 -0.451 1 94.12 143 GLN B N 1
ATOM 2338 C CA . GLN B 1 143 ? 12.734 24.469 -0.242 1 94.12 143 GLN B CA 1
ATOM 2339 C C . GLN B 1 143 ? 13.812 23.469 0.17 1 94.12 143 GLN B C 1
ATOM 2341 O O . GLN B 1 143 ? 13.562 22.594 0.997 1 94.12 143 GLN B O 1
ATOM 2346 N N . ASN B 1 144 ? 15.039 23.578 -0.371 1 95.5 144 ASN B N 1
ATOM 2347 C CA . ASN B 1 144 ? 16.141 22.656 -0.098 1 95.5 144 ASN B CA 1
ATOM 2348 C C . ASN B 1 144 ? 15.727 21.203 -0.292 1 95.5 144 ASN B C 1
ATOM 2350 O O . ASN B 1 144 ? 16.109 20.328 0.497 1 95.5 144 ASN B O 1
ATOM 2354 N N . ASP B 1 145 ? 14.828 20.938 -1.217 1 97.31 145 ASP B N 1
ATOM 2355 C CA . ASP B 1 145 ? 14.344 19.625 -1.601 1 97.31 145 ASP B CA 1
ATOM 2356 C C . ASP B 1 145 ? 13.531 18.984 -0.478 1 97.31 145 ASP B C 1
ATOM 2358 O O . ASP B 1 145 ? 13.578 17.766 -0.28 1 97.31 145 ASP B O 1
ATOM 2362 N N . GLU B 1 146 ? 12.898 19.906 0.29 1 97.38 146 GLU B N 1
ATOM 2363 C CA . GLU B 1 146 ? 12.078 19.438 1.402 1 97.38 146 GLU B CA 1
ATOM 2364 C C . GLU B 1 146 ? 10.703 20.094 1.394 1 97.38 146 GLU B C 1
ATOM 2366 O O . GLU B 1 146 ? 10.562 21.25 1.006 1 97.38 146 GLU B O 1
ATOM 2371 N N . LEU B 1 147 ? 9.727 19.312 1.781 1 96.56 147 LEU B N 1
ATOM 2372 C CA . LEU B 1 147 ? 8.344 19.766 1.949 1 96.56 147 LEU B CA 1
ATOM 2373 C C . LEU B 1 147 ? 7.891 19.594 3.395 1 96.56 147 LEU B C 1
ATOM 2375 O O . LEU B 1 147 ? 7.984 18.5 3.951 1 96.56 147 LEU B O 1
ATOM 2379 N N . ARG B 1 148 ? 7.441 20.656 4.062 1 95.38 148 ARG B N 1
ATOM 2380 C CA . ARG B 1 148 ? 6.938 20.562 5.43 1 95.38 148 ARG B CA 1
ATOM 2381 C C . ARG B 1 148 ? 5.434 20.312 5.441 1 95.38 148 ARG B C 1
ATOM 2383 O O . ARG B 1 148 ? 4.664 21.062 4.84 1 95.38 148 ARG B O 1
ATOM 2390 N N . VAL B 1 149 ? 5.074 19.25 6.145 1 95.56 149 VAL B N 1
ATOM 2391 C CA . VAL B 1 149 ? 3.689 18.797 6.082 1 95.56 149 VAL B CA 1
ATOM 2392 C C . VAL B 1 149 ? 3.15 18.578 7.496 1 95.56 149 VAL B C 1
ATOM 2394 O O . VAL B 1 149 ? 3.898 18.203 8.398 1 95.56 149 VAL B O 1
ATOM 2397 N N . MET B 1 150 ? 1.951 18.922 7.633 1 93.69 150 MET B N 1
ATOM 2398 C CA . MET B 1 150 ? 1.238 18.656 8.883 1 93.69 150 MET B CA 1
ATOM 2399 C C . MET B 1 150 ? 0.065 17.719 8.641 1 93.69 150 MET B C 1
ATOM 2401 O O . MET B 1 150 ? -0.632 17.828 7.633 1 93.69 150 MET B O 1
ATOM 2405 N N . LEU B 1 151 ? -0.082 16.781 9.562 1 93.31 151 LEU B N 1
ATOM 2406 C CA . LEU B 1 151 ? -1.249 15.898 9.547 1 93.31 151 LEU B CA 1
ATOM 2407 C C . LEU B 1 151 ? -2.012 16 10.867 1 93.31 151 LEU B C 1
ATOM 2409 O O . LEU B 1 151 ? -1.425 15.852 11.945 1 93.31 151 LEU B O 1
ATOM 2413 N N . GLU B 1 152 ? -3.301 16.266 10.727 1 92.69 152 GLU B N 1
ATOM 2414 C CA . GLU B 1 152 ? -4.172 16.359 11.898 1 92.69 152 GLU B CA 1
ATOM 2415 C C . GLU B 1 152 ? -5.324 15.367 11.812 1 92.69 152 GLU B C 1
ATOM 2417 O O . GLU B 1 152 ? -5.926 15.188 10.75 1 92.69 152 GLU B O 1
ATOM 2422 N N . LEU B 1 153 ? -5.527 14.719 12.953 1 92.38 153 LEU B N 1
ATOM 2423 C CA . LEU B 1 153 ? -6.703 13.859 13.055 1 92.38 153 LEU B CA 1
ATOM 2424 C C . LEU B 1 153 ? -7.926 14.664 13.492 1 92.38 153 LEU B C 1
ATOM 2426 O O . LEU B 1 153 ? -7.879 15.375 14.5 1 92.38 153 LEU B O 1
ATOM 2430 N N . LEU B 1 154 ? -8.961 14.555 12.578 1 88.56 154 LEU B N 1
ATOM 2431 C CA . LEU B 1 154 ? -10.219 15.219 12.867 1 88.56 154 LEU B CA 1
ATOM 2432 C C . LEU B 1 154 ? -11.305 14.203 13.227 1 88.56 154 LEU B C 1
ATOM 2434 O O . LEU B 1 154 ? -11.367 13.125 12.633 1 88.56 154 LEU B O 1
ATOM 2438 N N . PRO B 1 155 ? -12.055 14.5 14.312 1 80.62 155 PRO B N 1
ATOM 2439 C CA . PRO B 1 155 ? -13.141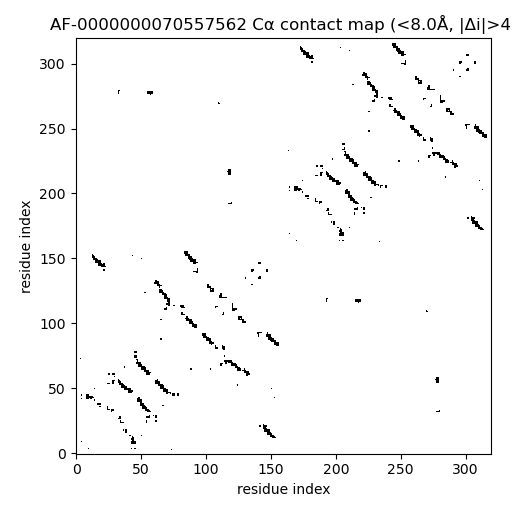 13.57 14.609 1 80.62 155 PRO B CA 1
ATOM 2440 C C . PRO B 1 155 ? -14.148 13.461 13.469 1 80.62 155 PRO B C 1
ATOM 2442 O O . PRO B 1 155 ? -14.328 14.406 12.703 1 80.62 155 PRO B O 1
ATOM 2445 N N . ARG B 1 156 ? -14.641 12.211 13.18 1 71.19 156 ARG B N 1
ATOM 2446 C CA . ARG B 1 156 ? -15.68 12.07 12.164 1 71.19 156 ARG B CA 1
ATOM 2447 C C . ARG B 1 156 ? -16.969 12.766 12.602 1 71.19 156 ARG B C 1
ATOM 2449 O O . ARG B 1 156 ? -17.469 12.531 13.695 1 71.19 156 ARG B O 1
ATOM 2456 N N . THR B 1 157 ? -17.297 13.992 12.156 1 60.69 157 THR B N 1
ATOM 2457 C CA . THR B 1 157 ? -18.531 14.672 12.492 1 60.69 157 THR B CA 1
ATOM 2458 C C . THR B 1 157 ? -19.734 13.797 12.195 1 60.69 157 THR B C 1
ATOM 2460 O O . THR B 1 157 ? -19.844 13.219 11.102 1 60.69 157 THR B O 1
ATOM 2463 N N . ALA B 1 158 ? -20.547 13.227 13.125 1 46.25 158 ALA B N 1
ATOM 2464 C CA . ALA B 1 158 ? -21.906 12.766 12.875 1 46.25 158 ALA B CA 1
ATOM 2465 C C . ALA B 1 158 ? -22.656 13.711 11.938 1 46.25 158 ALA B C 1
ATOM 2467 O O . ALA B 1 158 ? -22.578 14.93 12.086 1 46.25 158 ALA B O 1
ATOM 2468 N N . ILE B 1 159 ? -22.625 13.562 10.523 1 34.59 159 ILE B N 1
ATOM 2469 C CA . ILE B 1 159 ? -23.766 14.328 10.008 1 34.59 159 ILE B CA 1
ATOM 2470 C C . ILE B 1 159 ? -24.922 14.273 11 1 34.59 159 ILE B C 1
ATOM 2472 O O . ILE B 1 159 ? -25.406 13.195 11.328 1 34.59 159 ILE B O 1
ATOM 2476 N N . LYS B 1 160 ? -25.094 15.227 11.906 1 31.53 160 LYS B N 1
ATOM 2477 C CA . LYS B 1 160 ? -26.469 15.422 12.352 1 31.53 160 LYS B CA 1
ATOM 2478 C C . LYS B 1 160 ? -27.406 15.641 11.172 1 31.53 160 LYS B C 1
ATOM 2480 O O . LYS B 1 160 ? -27.016 16.266 10.172 1 31.53 160 LYS B O 1
#

Radius of gyration: 20.63 Å; Cα contacts (8 Å, |Δi|>4): 722; chains: 2; bounding box: 47×65×59 Å

Foldseek 3Di:
DQPDPDPVQLADFKDKDKDAQLVVQVVVCVVVQKGKDWADWGRHNNWTKIWIWMWGDPPPWTKIWIKMKTFDDPCLVVDDPQQAWKKKKWWDAPPDDDIDIDIFDDDSPDQRRGHDPDRITDMDTTDPDIHTPVCCVVVRQADPRMIMMMMGTHHNPPPD/DPPDPDPVQLAAFKDKDKDAQLVVQVVVCVVVQKGKDWADWGRHNNWTKIWIWMWGDDPPWTKIWTKMKTFDDPCLVVDDPQQAWKKKKWWDAPPDDDIDIDIFDDDSPDQRRGHDPDRITDMDTTDPDIHTPVCCVVVRQADPRMIMMMMGTHHDPPPD

Secondary structure (DSSP, 8-state):
------GGGTT--EEEEEEE-HHHHHHHHHHHSEEEEE---EEETTEEEEEEEEEEESSS-EEEEEEEEEE--TTTTTS-SS---EEEEEEEPSSSS--EEEEE---TTSGGGSPPSSSBPPPEEEEEEEEEHHHHHHTT-EETTEEEEEEEEE------/------HHHHT--EEEEEEE-HHHHHHHHHHHSEEEEE---EEETTEEEEEEEEEEESSS-EEEEEEEEEE--TTGGGS-SS---EEEEEEEPSSSS--EEEEE---TTSGGGSPPSSSBPPPEEEEEEEEEHHHHHHTT-EETTEEEEEEEEE------